Protein AF-A0A1F4Z422-F1 (afdb_monomer_lite)

Foldseek 3Di:
DVLVVVQVVLLVLLLVLLVVLQVQLPDPVCLVCLVVVLVVLVVCLVVVLVVCVVVVHDLLVDVVSLSSVSNSLSSQCSNQPNLPRPSVVVLLVNLLVCCQSDNLVSSVSNLVSSLVSLVVVQPVPDNVSSVVSNVVSVVSSVVSVVVSVVSVVVVVVVVVVVVVVVVVPPDDDPLVVVVVVLVVVLCVVLPVLVVVLVVLVVCLVVDPDPVVSVVSVVSNVVSVVVNVVSVQVSCCVNPVDRPDDDDPPDPPDPPDPDDDDDD

Radius of gyration: 32.43 Å; chains: 1; bounding box: 110×50×66 Å

pLDDT: mean 82.81, std 15.87, range [37.88, 97.06]

Organism: NCBI:txid1797258

Secondary structure (DSSP, 8-state):
-HHHHHHHHHHHHHHHHHHHHHHHHHSHHHHTTHHHHHHHHHHHHHHHHHHHHHTT--GGG-HHHHHHHHHHHHHHHHHTTGGG-TTTHHHHHHHHHHHHHS-HHHHHHHHHHHHHHHHTTTTSS-HHHHHHHHHHHHHHHHHHHHHHHHHHHHHHHHHHHHHHHHHT-SS--HHHHHHHHHHHHHHHHHHHHHHHHHHHHHHGGG---HHHHHHHHHHHHHHHHHHHHHHHHHHHHHHSS----------PPP-----PPP-

Structure (mmCIF, N/CA/C/O backbone):
data_AF-A0A1F4Z422-F1
#
_entry.id   AF-A0A1F4Z422-F1
#
loop_
_atom_site.group_PDB
_atom_site.id
_atom_site.type_symbol
_atom_site.label_atom_id
_atom_site.label_alt_id
_atom_site.label_comp_id
_atom_site.label_asym_id
_atom_site.label_entity_id
_atom_site.label_seq_id
_atom_site.pdbx_PDB_ins_code
_atom_site.Cartn_x
_atom_site.Cartn_y
_atom_site.Cartn_z
_atom_site.occupancy
_atom_site.B_iso_or_equiv
_atom_site.auth_seq_id
_atom_site.auth_comp_id
_atom_site.auth_asym_id
_atom_site.auth_atom_id
_atom_site.pdbx_PDB_model_num
ATOM 1 N N . MET A 1 1 ? 20.195 -1.043 19.114 1.00 54.00 1 MET A N 1
ATOM 2 C CA . MET A 1 1 ? 20.673 -1.842 17.958 1.00 54.00 1 MET A CA 1
ATOM 3 C C . MET A 1 1 ? 19.625 -2.809 17.385 1.00 54.00 1 MET A C 1
ATOM 5 O O . MET A 1 1 ? 19.420 -2.780 16.179 1.00 54.00 1 MET A O 1
ATOM 9 N N . ALA A 1 2 ? 18.877 -3.589 18.182 1.00 57.97 2 ALA A N 1
ATOM 10 C CA . ALA A 1 2 ? 17.913 -4.586 17.662 1.00 57.97 2 ALA A CA 1
ATOM 11 C C . ALA A 1 2 ? 16.831 -4.045 16.688 1.00 57.97 2 ALA A C 1
ATOM 13 O O . ALA A 1 2 ? 16.472 -4.705 15.713 1.00 57.97 2 ALA A O 1
ATOM 14 N N . ARG A 1 3 ? 16.337 -2.814 16.900 1.00 60.50 3 ARG A N 1
ATOM 15 C CA . ARG A 1 3 ? 15.332 -2.172 16.025 1.00 60.50 3 ARG A CA 1
ATOM 16 C C . ARG A 1 3 ? 15.885 -1.794 14.641 1.00 60.50 3 ARG A C 1
ATOM 18 O O . ARG A 1 3 ? 15.146 -1.851 13.659 1.00 60.50 3 ARG A O 1
ATOM 25 N N . GLN A 1 4 ? 17.172 -1.449 14.556 1.00 62.84 4 GLN A N 1
ATOM 26 C CA . GLN A 1 4 ? 17.834 -1.146 13.283 1.00 62.84 4 GLN A CA 1
ATOM 27 C C . GLN A 1 4 ? 18.062 -2.418 12.463 1.00 62.84 4 GLN A C 1
ATOM 29 O O . GLN A 1 4 ? 17.708 -2.439 11.289 1.00 62.84 4 GLN A O 1
ATOM 34 N N . VAL A 1 5 ? 18.514 -3.509 13.094 1.00 70.12 5 VAL A N 1
ATOM 35 C CA . VAL A 1 5 ? 18.701 -4.809 12.419 1.00 70.12 5 VAL A CA 1
ATOM 36 C C . VAL A 1 5 ? 17.380 -5.332 11.844 1.00 70.12 5 VAL A C 1
ATOM 38 O O . VAL A 1 5 ? 17.326 -5.771 10.698 1.00 70.12 5 VAL A O 1
ATOM 41 N N . LYS A 1 6 ? 16.277 -5.212 12.599 1.00 76.94 6 LYS A N 1
ATOM 42 C CA . LYS A 1 6 ? 14.943 -5.614 12.121 1.00 76.94 6 LYS A CA 1
ATOM 43 C C . LYS A 1 6 ? 14.466 -4.779 10.929 1.00 76.94 6 LYS A C 1
ATOM 45 O O . LYS A 1 6 ? 13.826 -5.322 10.039 1.00 76.94 6 LYS A O 1
ATOM 50 N N . THR A 1 7 ? 14.787 -3.485 10.908 1.00 79.75 7 THR A N 1
ATOM 51 C CA . THR A 1 7 ? 14.417 -2.585 9.805 1.00 79.75 7 THR A CA 1
ATOM 52 C C . THR A 1 7 ? 15.234 -2.895 8.552 1.00 79.75 7 THR A C 1
ATOM 54 O O . THR A 1 7 ? 14.667 -3.024 7.472 1.00 79.75 7 THR A O 1
ATOM 57 N N . LEU A 1 8 ? 16.545 -3.105 8.704 1.00 83.75 8 LEU A N 1
ATOM 58 C CA . LEU A 1 8 ? 17.438 -3.450 7.598 1.00 83.75 8 LEU A CA 1
ATOM 59 C C . LEU A 1 8 ? 17.027 -4.766 6.922 1.00 83.75 8 LEU A C 1
ATOM 61 O O . LEU A 1 8 ? 17.002 -4.851 5.696 1.00 83.75 8 LEU A O 1
ATOM 65 N N . ARG A 1 9 ? 16.602 -5.757 7.717 1.00 88.12 9 ARG A N 1
ATOM 66 C CA . ARG A 1 9 ? 16.093 -7.042 7.215 1.00 88.12 9 ARG A CA 1
ATOM 67 C C . ARG A 1 9 ? 14.826 -6.910 6.362 1.00 88.12 9 ARG A C 1
ATOM 69 O O . ARG A 1 9 ? 14.570 -7.790 5.551 1.00 88.12 9 ARG A O 1
ATOM 76 N N . THR A 1 10 ? 14.033 -5.853 6.542 1.00 89.19 10 THR A N 1
ATOM 77 C CA . THR A 1 10 ? 12.842 -5.585 5.717 1.00 89.19 10 THR A CA 1
ATOM 78 C C . THR A 1 10 ? 13.163 -4.697 4.518 1.00 89.19 10 THR A C 1
ATOM 80 O O . THR A 1 10 ? 12.582 -4.892 3.459 1.00 89.19 10 THR A O 1
ATOM 83 N N . ILE A 1 11 ? 14.102 -3.756 4.649 1.00 94.00 11 ILE A N 1
ATOM 84 C CA . ILE A 1 11 ? 14.522 -2.891 3.536 1.00 94.00 11 ILE A CA 1
ATOM 85 C C . ILE A 1 11 ? 15.140 -3.720 2.408 1.00 94.00 11 ILE A C 1
ATOM 87 O O . ILE A 1 11 ? 14.778 -3.539 1.250 1.00 94.00 11 ILE A O 1
ATOM 91 N N . LEU A 1 12 ? 16.049 -4.639 2.749 1.00 94.44 12 LEU A N 1
ATOM 92 C CA . LEU A 1 12 ? 16.780 -5.437 1.767 1.00 94.44 12 LEU A CA 1
ATOM 93 C C . LEU A 1 12 ? 15.863 -6.185 0.774 1.00 94.44 12 LEU A C 1
ATOM 95 O O . LEU A 1 12 ? 16.057 -6.000 -0.425 1.00 94.44 12 LEU A O 1
ATOM 99 N N . PRO A 1 13 ? 14.866 -6.988 1.205 1.00 94.38 13 PRO A N 1
ATOM 100 C CA . PRO A 1 13 ? 13.993 -7.699 0.274 1.00 94.38 13 PRO A CA 1
ATOM 101 C C . PRO A 1 13 ? 13.113 -6.765 -0.560 1.00 94.38 13 PRO A C 1
ATOM 103 O O . PRO A 1 13 ? 12.903 -7.073 -1.723 1.00 94.38 13 PRO A O 1
ATOM 106 N N . VAL A 1 14 ? 12.651 -5.632 -0.017 1.00 95.56 14 VAL A N 1
ATOM 107 C CA . VAL A 1 14 ? 11.867 -4.634 -0.775 1.00 95.56 14 VAL A CA 1
ATOM 108 C C . VAL A 1 14 ? 12.702 -4.070 -1.924 1.00 95.56 14 VAL A C 1
ATOM 110 O O . VAL A 1 14 ? 12.313 -4.140 -3.083 1.00 95.56 14 VAL A O 1
ATOM 113 N N . VAL A 1 15 ? 13.908 -3.579 -1.624 1.00 96.56 15 VAL A N 1
ATOM 114 C CA . VAL A 1 15 ? 14.811 -3.028 -2.647 1.00 96.56 15 VAL A CA 1
ATOM 115 C C . VAL A 1 15 ? 15.177 -4.093 -3.682 1.00 96.56 15 VAL A C 1
ATOM 117 O O . VAL A 1 15 ? 15.110 -3.838 -4.882 1.00 96.56 15 VAL A O 1
ATOM 120 N N . LEU A 1 16 ? 15.523 -5.302 -3.232 1.00 96.56 16 LEU A N 1
ATOM 121 C CA . LEU A 1 16 ? 15.887 -6.404 -4.121 1.00 96.56 16 LEU A CA 1
ATOM 122 C C . LEU A 1 16 ? 14.717 -6.801 -5.025 1.00 96.56 16 LEU A C 1
ATOM 124 O O . LEU A 1 16 ? 14.926 -7.032 -6.211 1.00 96.56 16 LEU A O 1
ATOM 128 N N . LEU A 1 17 ? 13.493 -6.833 -4.497 1.00 96.25 17 LEU A N 1
ATOM 129 C CA . LEU A 1 17 ? 12.300 -7.161 -5.268 1.00 96.25 17 LEU A CA 1
ATOM 130 C C . LEU A 1 17 ? 11.996 -6.094 -6.324 1.00 96.25 17 LEU A C 1
ATOM 132 O O . LEU A 1 17 ? 11.737 -6.450 -7.472 1.00 96.25 17 LEU A O 1
ATOM 136 N N . VAL A 1 18 ? 12.103 -4.807 -5.978 1.00 96.62 18 VAL A N 1
ATOM 137 C CA . VAL A 1 18 ? 11.979 -3.699 -6.941 1.00 96.62 18 VAL A CA 1
ATOM 138 C C . VAL A 1 18 ? 12.990 -3.851 -8.078 1.00 96.62 18 VAL A C 1
ATOM 140 O O . VAL A 1 18 ? 12.603 -3.828 -9.246 1.00 96.62 18 VAL A O 1
ATOM 143 N N . LEU A 1 19 ? 14.267 -4.074 -7.751 1.00 96.25 19 LEU A N 1
ATOM 144 C CA . LEU A 1 19 ? 15.324 -4.285 -8.745 1.00 96.25 19 LEU A CA 1
ATOM 145 C C . LEU A 1 19 ? 15.057 -5.521 -9.610 1.00 96.25 19 LEU A C 1
ATOM 147 O O . LEU A 1 19 ? 15.169 -5.453 -10.833 1.00 96.25 19 LEU A O 1
ATOM 151 N N . ALA A 1 20 ? 14.678 -6.639 -8.992 1.00 94.75 20 ALA A N 1
ATOM 152 C CA . ALA A 1 20 ? 14.404 -7.887 -9.690 1.00 94.75 20 ALA A CA 1
ATOM 153 C C . ALA A 1 20 ? 13.249 -7.723 -10.681 1.00 94.75 20 ALA A C 1
ATOM 155 O O . ALA A 1 20 ? 13.405 -8.061 -11.851 1.00 94.75 20 ALA A O 1
ATOM 156 N N . VAL A 1 21 ? 12.119 -7.153 -10.253 1.00 94.75 21 VAL A N 1
ATOM 157 C CA . VAL A 1 21 ? 10.959 -6.939 -11.131 1.00 94.75 21 VAL A CA 1
ATOM 158 C C . VAL A 1 21 ? 11.279 -5.925 -12.231 1.00 94.75 21 VAL A C 1
ATOM 160 O O . VAL A 1 21 ? 10.884 -6.129 -13.380 1.00 94.75 21 VAL A O 1
ATOM 163 N N . PHE A 1 22 ? 12.037 -4.868 -11.934 1.00 93.81 22 PHE A N 1
ATOM 164 C CA . PHE A 1 22 ? 12.466 -3.888 -12.935 1.00 93.81 22 PHE A CA 1
ATOM 165 C C . PHE A 1 22 ? 13.348 -4.509 -14.023 1.00 93.81 22 PHE A C 1
ATOM 167 O O . PHE A 1 22 ? 13.042 -4.399 -15.211 1.00 93.81 22 PHE A O 1
ATOM 174 N N . LEU A 1 23 ? 14.403 -5.228 -13.635 1.00 92.50 23 LEU A N 1
ATOM 175 C CA . LEU A 1 23 ? 15.281 -5.920 -14.582 1.00 92.50 23 LEU A CA 1
ATOM 176 C C . LEU A 1 23 ? 14.517 -6.981 -15.378 1.00 92.50 23 LEU A C 1
ATOM 178 O O . LEU A 1 23 ? 14.696 -7.110 -16.590 1.00 92.50 23 LEU A O 1
ATOM 182 N N . PHE A 1 24 ? 13.624 -7.709 -14.709 1.00 91.88 24 PHE A N 1
ATOM 183 C CA . PHE A 1 24 ? 12.838 -8.762 -15.331 1.00 91.88 24 PHE A CA 1
ATOM 184 C C . PHE A 1 24 ? 11.824 -8.223 -16.338 1.00 91.88 24 PHE A C 1
ATOM 186 O O . PHE A 1 24 ? 11.610 -8.849 -17.364 1.00 91.88 24 PHE A O 1
ATOM 193 N N . THR A 1 25 ? 11.223 -7.059 -16.105 1.00 91.19 25 THR A N 1
ATOM 194 C CA . THR A 1 25 ? 10.259 -6.456 -17.044 1.00 91.19 25 THR A CA 1
ATOM 195 C C . THR A 1 25 ? 10.936 -5.722 -18.199 1.00 91.19 25 THR A C 1
ATOM 197 O O . THR A 1 25 ? 10.371 -5.672 -19.294 1.00 91.19 25 THR A O 1
ATOM 200 N N . ARG A 1 26 ? 12.150 -5.192 -18.002 1.00 87.62 26 ARG A N 1
ATOM 201 C CA . ARG A 1 26 ? 12.930 -4.519 -19.056 1.00 87.62 26 ARG A CA 1
ATOM 202 C C . ARG A 1 26 ? 13.564 -5.494 -20.051 1.00 87.62 26 ARG A C 1
ATOM 204 O O . ARG A 1 26 ? 13.837 -5.105 -21.183 1.00 87.62 26 ARG A O 1
ATOM 211 N N . ASN A 1 27 ? 13.786 -6.746 -19.658 1.00 89.44 27 ASN A N 1
ATOM 212 C CA . ASN A 1 27 ? 14.381 -7.749 -20.537 1.00 89.44 27 ASN A CA 1
ATOM 213 C C . ASN A 1 27 ? 13.472 -8.026 -21.767 1.00 89.44 27 ASN A C 1
ATOM 215 O O . ASN A 1 27 ? 12.272 -8.257 -21.607 1.00 89.44 27 ASN A O 1
ATOM 219 N N . PRO A 1 28 ? 14.005 -8.005 -23.005 1.00 85.81 28 PRO A N 1
ATOM 220 C CA . PRO A 1 28 ? 13.212 -8.241 -24.214 1.00 85.81 28 PRO A CA 1
ATOM 221 C C . PRO A 1 28 ? 12.608 -9.652 -24.286 1.00 85.81 28 PRO A C 1
ATOM 223 O O . PRO A 1 28 ? 11.519 -9.815 -24.829 1.00 85.81 28 PRO A O 1
ATOM 226 N N . ILE A 1 29 ? 13.259 -10.665 -23.701 1.00 87.62 29 ILE A N 1
ATOM 227 C CA . ILE A 1 29 ? 12.796 -12.067 -23.737 1.00 87.62 29 ILE A CA 1
ATOM 228 C C . ILE A 1 29 ? 11.483 -12.233 -22.962 1.00 87.62 29 ILE A C 1
ATOM 230 O O . ILE A 1 29 ? 10.565 -12.935 -23.383 1.00 87.62 29 ILE A O 1
ATOM 234 N N . THR A 1 30 ? 11.384 -11.571 -21.816 1.00 86.00 30 THR A N 1
ATOM 235 C CA . THR A 1 30 ? 10.207 -11.588 -20.940 1.00 86.00 30 THR A CA 1
ATOM 236 C C . THR A 1 30 ? 9.136 -10.595 -21.396 1.00 86.00 30 THR A 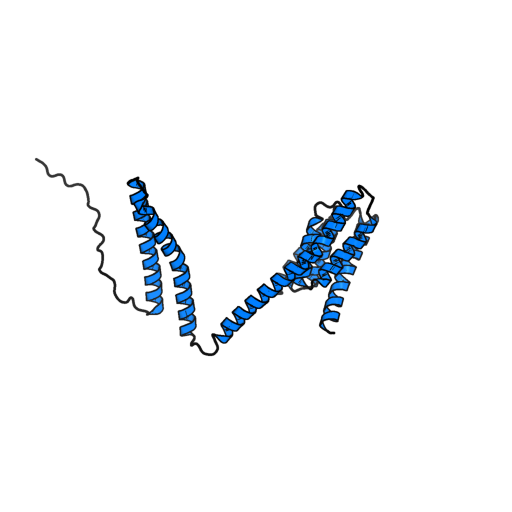C 1
ATOM 238 O O . THR A 1 30 ? 7.998 -10.677 -20.935 1.00 86.00 30 THR A O 1
ATOM 241 N N . GLY A 1 31 ? 9.467 -9.698 -22.334 1.00 79.81 31 GLY A N 1
ATOM 242 C CA . GLY A 1 31 ? 8.577 -8.676 -22.881 1.00 79.81 31 GLY A CA 1
ATOM 243 C C . GLY A 1 31 ? 7.262 -9.236 -23.424 1.00 79.81 31 GLY A C 1
ATOM 244 O O . GLY A 1 31 ? 6.193 -8.724 -23.093 1.00 79.81 31 GLY A O 1
ATOM 245 N N . THR A 1 32 ? 7.331 -10.337 -24.175 1.00 87.75 32 THR A N 1
ATOM 246 C CA . THR A 1 32 ? 6.163 -11.002 -24.783 1.00 87.75 32 THR A CA 1
ATOM 247 C C . THR A 1 32 ? 5.194 -11.579 -23.749 1.00 87.75 32 THR A C 1
ATOM 249 O O . THR A 1 32 ? 4.004 -11.707 -24.021 1.00 87.75 32 THR A O 1
ATOM 252 N N . TYR A 1 33 ? 5.687 -11.907 -22.552 1.00 91.56 33 TYR A N 1
ATOM 253 C CA . TYR A 1 33 ? 4.917 -12.597 -21.516 1.00 91.56 33 TYR A CA 1
ATOM 254 C C . TYR A 1 33 ? 4.526 -11.694 -20.336 1.00 91.56 33 TYR A C 1
ATOM 256 O O . TYR A 1 33 ? 4.023 -12.189 -19.327 1.00 91.56 33 TYR A O 1
ATOM 264 N N . ARG A 1 34 ? 4.743 -10.372 -20.428 1.00 89.88 34 ARG A N 1
ATOM 265 C CA . ARG A 1 34 ? 4.498 -9.416 -19.328 1.00 89.88 34 ARG A CA 1
ATOM 266 C C . ARG A 1 34 ? 3.082 -9.515 -18.755 1.00 89.88 34 ARG A C 1
ATOM 268 O O . ARG A 1 34 ? 2.912 -9.527 -17.536 1.00 89.88 34 ARG A O 1
ATOM 275 N N . LEU A 1 35 ? 2.071 -9.615 -19.621 1.00 90.75 35 LEU A N 1
ATOM 276 C CA . LEU A 1 35 ? 0.669 -9.661 -19.200 1.00 90.75 35 LEU A CA 1
ATOM 277 C C . LEU A 1 35 ? 0.315 -10.998 -18.534 1.00 90.75 35 LEU A C 1
ATOM 279 O O . LEU A 1 35 ? -0.377 -11.023 -17.519 1.00 90.75 35 LEU A O 1
ATOM 283 N N . GLN A 1 36 ? 0.829 -12.107 -19.069 1.00 94.25 36 GLN A N 1
ATOM 284 C CA . GLN A 1 36 ? 0.651 -13.442 -18.503 1.00 94.25 36 GLN A CA 1
ATOM 285 C C . GLN A 1 36 ? 1.319 -13.525 -17.128 1.00 94.25 36 GLN A C 1
ATOM 287 O O . GLN A 1 36 ? 0.712 -14.027 -16.187 1.00 94.25 36 GLN A O 1
ATOM 292 N N . MET A 1 37 ? 2.523 -12.968 -16.974 1.00 92.12 37 MET A N 1
ATOM 293 C CA . MET A 1 37 ? 3.210 -12.893 -15.682 1.00 92.12 37 MET A CA 1
ATOM 294 C C . MET A 1 37 ? 2.407 -12.091 -14.660 1.00 92.12 37 MET A C 1
ATOM 296 O O . MET A 1 37 ? 2.194 -12.573 -13.549 1.00 92.12 37 MET A O 1
ATOM 300 N N . LEU A 1 38 ? 1.908 -10.910 -15.037 1.00 94.88 38 LEU A N 1
ATOM 301 C CA . LEU A 1 38 ? 1.031 -10.111 -14.181 1.00 94.88 38 LEU A CA 1
ATOM 302 C C . LEU A 1 38 ? -0.200 -10.913 -13.742 1.00 94.88 38 LEU A C 1
ATOM 304 O O . LEU A 1 38 ? -0.502 -10.977 -12.551 1.00 94.88 38 LEU A O 1
ATOM 308 N N . LEU A 1 39 ? -0.883 -11.562 -14.688 1.00 95.50 39 LEU A N 1
ATOM 309 C CA . LEU A 1 39 ? -2.065 -12.368 -14.395 1.00 95.50 39 LEU A CA 1
ATOM 310 C C . LEU A 1 39 ? -1.732 -13.509 -13.427 1.00 95.50 39 LEU A C 1
ATOM 312 O O . LEU A 1 39 ? -2.428 -13.696 -12.430 1.00 95.50 39 LEU A O 1
ATOM 316 N N . THR A 1 40 ? -0.640 -14.238 -13.672 1.00 94.88 40 THR A N 1
ATOM 317 C CA . THR A 1 40 ? -0.200 -15.315 -12.775 1.00 94.88 40 THR A CA 1
ATOM 318 C C . THR A 1 40 ? 0.173 -14.799 -11.388 1.00 94.88 40 THR A C 1
ATOM 320 O O . THR A 1 40 ? -0.177 -15.444 -10.404 1.00 94.88 40 THR A O 1
ATOM 323 N N . ALA A 1 41 ? 0.804 -13.626 -11.279 1.00 94.94 41 ALA A N 1
ATOM 324 C CA . ALA A 1 41 ? 1.142 -13.011 -10.000 1.00 94.94 41 ALA A CA 1
ATOM 325 C C . ALA A 1 41 ? -0.113 -12.602 -9.214 1.00 94.94 41 ALA A C 1
ATOM 327 O O . ALA A 1 41 ? -0.197 -12.878 -8.019 1.00 94.94 41 ALA A O 1
ATOM 328 N N . LEU A 1 42 ? -1.115 -12.017 -9.879 1.00 96.12 42 LEU A N 1
ATOM 329 C CA . LEU A 1 42 ? -2.393 -11.658 -9.255 1.00 96.12 42 LEU A CA 1
ATOM 330 C C . LEU A 1 42 ? -3.171 -12.891 -8.787 1.00 96.12 42 LEU A C 1
ATOM 332 O O . LEU A 1 42 ? -3.674 -12.908 -7.662 1.00 96.12 42 LEU A O 1
ATOM 336 N N . ILE A 1 43 ? -3.229 -13.943 -9.610 1.00 97.06 43 ILE A N 1
ATOM 337 C CA . ILE A 1 43 ? -3.860 -15.215 -9.231 1.00 97.06 43 ILE A CA 1
ATOM 338 C C . ILE A 1 43 ? -3.113 -15.836 -8.050 1.00 97.06 43 ILE A C 1
ATOM 340 O O . ILE A 1 43 ? -3.742 -16.202 -7.060 1.00 97.06 43 ILE A O 1
ATOM 344 N N . ALA A 1 44 ? -1.782 -15.921 -8.113 1.00 95.56 44 ALA A N 1
ATOM 345 C CA . ALA A 1 44 ? -0.967 -16.461 -7.028 1.00 95.56 44 ALA A CA 1
ATOM 346 C C . ALA A 1 44 ? -1.181 -15.679 -5.727 1.00 95.56 44 ALA A C 1
ATOM 348 O O . ALA A 1 44 ? -1.347 -16.284 -4.668 1.00 95.56 44 ALA A O 1
ATOM 349 N N . TRP A 1 45 ? -1.240 -14.348 -5.805 1.00 95.75 45 TRP A N 1
ATOM 350 C CA . TRP A 1 45 ? -1.505 -13.480 -4.663 1.00 95.75 45 TRP A CA 1
ATOM 351 C C . TRP A 1 45 ? -2.887 -13.728 -4.050 1.00 95.75 45 TRP A C 1
ATOM 353 O O . TRP A 1 45 ? -2.990 -13.969 -2.844 1.00 95.75 45 TRP A O 1
ATOM 363 N N . GLY A 1 46 ? -3.938 -13.764 -4.875 1.00 95.25 46 GLY A N 1
ATOM 364 C CA . GLY A 1 46 ? -5.308 -14.025 -4.427 1.00 95.25 46 GLY A CA 1
ATOM 365 C C . GLY A 1 46 ? -5.487 -15.425 -3.833 1.00 95.25 46 GLY A C 1
ATOM 366 O O . GLY A 1 46 ? -6.034 -15.572 -2.738 1.00 95.25 46 GLY A O 1
ATOM 367 N N . VAL A 1 47 ? -4.967 -16.456 -4.506 1.00 96.06 47 VAL A N 1
ATOM 368 C CA . VAL A 1 47 ? -5.017 -17.849 -4.030 1.00 96.06 47 VAL A CA 1
ATOM 369 C C . VAL A 1 47 ? -4.252 -17.996 -2.718 1.00 96.06 47 VAL A C 1
ATOM 371 O O . VAL A 1 47 ? -4.764 -18.596 -1.773 1.00 96.06 47 VAL A O 1
ATOM 374 N N . TYR A 1 48 ? -3.054 -17.417 -2.611 1.00 95.38 48 TYR A N 1
ATOM 375 C CA . TYR A 1 48 ? -2.271 -17.472 -1.379 1.00 95.38 48 TYR A CA 1
ATOM 376 C C . TYR A 1 48 ? -2.986 -16.764 -0.218 1.00 95.38 48 TYR A C 1
ATOM 378 O O . TYR A 1 48 ? -3.048 -17.312 0.885 1.00 95.38 48 TYR A O 1
ATOM 386 N N . GLY A 1 49 ? -3.601 -15.603 -0.472 1.00 94.38 49 GLY A N 1
ATOM 387 C CA . GLY A 1 49 ? -4.439 -14.898 0.503 1.00 94.38 49 GLY A CA 1
ATOM 388 C C . GLY A 1 49 ? -5.634 -15.729 0.974 1.00 94.38 49 GLY A C 1
ATOM 389 O O . GLY A 1 49 ? -5.873 -15.849 2.177 1.00 94.38 49 GLY A O 1
ATOM 390 N N . TYR A 1 50 ? -6.337 -16.383 0.047 1.00 94.62 50 TYR A N 1
ATOM 391 C CA . TYR A 1 50 ? -7.456 -17.274 0.363 1.00 94.62 50 TYR A CA 1
ATOM 392 C C . TYR A 1 50 ? -7.024 -18.478 1.217 1.00 94.62 50 TYR A C 1
ATOM 394 O O . TYR A 1 50 ? -7.678 -18.818 2.207 1.00 94.62 50 TYR A O 1
ATOM 402 N N . LEU A 1 51 ? -5.888 -19.101 0.886 1.00 94.06 51 LEU A N 1
ATOM 403 C CA . LEU A 1 51 ? -5.330 -20.218 1.655 1.00 94.06 51 LEU A CA 1
ATOM 404 C C . LEU A 1 51 ? -4.893 -19.801 3.066 1.00 94.06 51 LEU A C 1
ATOM 406 O O . LEU A 1 51 ? -5.038 -20.582 4.007 1.00 94.06 51 LEU A O 1
ATOM 410 N N . LEU A 1 52 ? -4.366 -18.586 3.231 1.00 92.44 52 LEU A N 1
ATOM 411 C CA . LEU A 1 52 ? -4.027 -18.017 4.539 1.00 92.44 52 LEU A CA 1
ATOM 412 C C . LEU A 1 52 ? -5.271 -17.785 5.398 1.00 92.44 52 LEU A C 1
ATOM 414 O O . LEU A 1 52 ? -5.276 -18.187 6.563 1.00 92.44 52 LEU A O 1
ATOM 418 N N . GLY A 1 53 ? -6.327 -17.219 4.806 1.00 90.50 53 GLY A N 1
ATOM 419 C CA . GLY A 1 53 ? -7.608 -16.998 5.479 1.00 90.50 53 GLY A CA 1
ATOM 420 C C . GLY A 1 53 ? -8.241 -18.302 5.966 1.00 90.50 53 GLY A C 1
ATOM 421 O O . GLY A 1 53 ? -8.648 -18.394 7.121 1.00 90.50 53 GLY A O 1
ATOM 422 N N . LYS A 1 54 ? -8.216 -19.362 5.144 1.00 90.56 54 LYS A N 1
ATOM 423 C CA . LYS A 1 54 ? -8.682 -20.701 5.559 1.00 90.56 54 LYS A CA 1
ATOM 424 C C . LYS A 1 54 ? -7.918 -21.285 6.745 1.00 90.56 54 LYS A C 1
ATOM 426 O O . LYS A 1 54 ? -8.479 -22.066 7.502 1.00 90.56 54 LYS A O 1
ATOM 431 N N . LYS A 1 55 ? -6.644 -20.927 6.909 1.00 88.62 55 LYS A N 1
ATOM 432 C CA . LYS A 1 55 ? -5.803 -21.385 8.026 1.00 88.62 55 LYS A CA 1
ATOM 433 C C . LYS A 1 55 ? -5.979 -20.540 9.294 1.00 88.62 55 LYS A C 1
ATOM 435 O O . LYS A 1 55 ? -5.213 -20.734 10.234 1.00 88.62 55 LYS A O 1
ATOM 440 N N . GLY A 1 56 ? -6.917 -19.587 9.311 1.00 85.81 56 GLY A N 1
ATOM 441 C CA . GLY A 1 56 ? -7.153 -18.689 10.447 1.00 85.81 56 GLY A CA 1
ATOM 442 C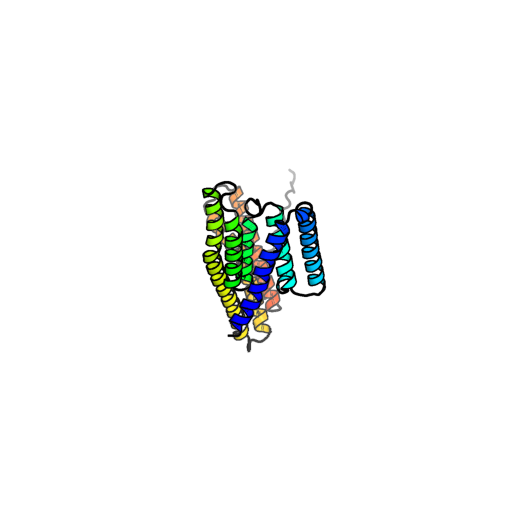 C . GLY A 1 56 ? -5.983 -17.746 10.741 1.00 85.81 56 GLY A C 1
ATOM 443 O O . GLY A 1 56 ? -5.887 -17.207 11.838 1.00 85.81 56 GLY A O 1
ATOM 444 N N . LYS A 1 57 ? -5.057 -17.569 9.790 1.00 86.31 57 LYS A N 1
ATOM 445 C CA . LYS A 1 57 ? -3.912 -16.670 9.954 1.00 86.31 57 LYS A CA 1
ATOM 446 C C . LYS A 1 57 ? -4.294 -15.269 9.500 1.00 86.31 57 LYS A C 1
ATOM 448 O O . LYS A 1 57 ? -4.926 -15.106 8.458 1.00 86.31 57 LYS A O 1
ATOM 453 N N . GLU A 1 58 ? -3.827 -14.259 10.226 1.00 87.94 58 GLU A N 1
ATOM 454 C CA . GLU A 1 58 ? -3.925 -12.874 9.773 1.00 87.94 58 GLU A CA 1
ATOM 455 C C . GLU A 1 58 ? -3.142 -12.691 8.465 1.00 87.94 58 GLU A C 1
ATOM 457 O O . GLU A 1 58 ? -1.909 -12.725 8.436 1.00 87.94 58 GLU A O 1
ATOM 462 N N . VAL A 1 59 ? -3.874 -12.501 7.366 1.00 88.19 59 VAL A N 1
ATOM 463 C CA . VAL A 1 59 ? -3.322 -12.395 6.007 1.00 88.19 59 VAL A CA 1
ATOM 464 C C . VAL A 1 59 ? -2.321 -11.239 5.914 1.00 88.19 59 VAL A C 1
ATOM 466 O O . VAL A 1 59 ? -1.207 -11.412 5.424 1.00 88.19 59 VAL A O 1
ATOM 469 N N . TRP A 1 60 ? -2.684 -10.083 6.473 1.00 84.81 60 TRP A N 1
ATOM 470 C CA . TRP A 1 60 ? -1.877 -8.860 6.453 1.00 84.81 60 TRP A CA 1
ATOM 471 C C . TRP A 1 60 ? -0.651 -8.896 7.373 1.00 84.81 60 TRP A C 1
ATOM 473 O O . TRP A 1 60 ? 0.272 -8.107 7.186 1.00 84.81 60 TRP A O 1
ATOM 483 N N . ALA A 1 61 ? -0.607 -9.816 8.342 1.00 86.19 61 ALA A N 1
ATOM 484 C CA . ALA A 1 61 ? 0.560 -10.013 9.199 1.00 86.19 61 ALA A CA 1
ATOM 485 C C . ALA A 1 61 ? 1.637 -10.885 8.530 1.00 86.19 61 ALA A C 1
ATOM 487 O O . ALA A 1 61 ? 2.780 -10.932 8.993 1.00 86.19 61 ALA A O 1
ATOM 488 N N . ASN A 1 62 ? 1.294 -11.592 7.446 1.00 89.50 62 ASN A N 1
ATOM 489 C CA . ASN A 1 62 ? 2.214 -12.492 6.765 1.00 89.50 62 ASN A CA 1
ATOM 490 C C . ASN A 1 62 ? 3.125 -11.722 5.783 1.00 89.50 62 ASN A C 1
ATOM 492 O O . ASN A 1 62 ? 2.636 -11.206 4.776 1.00 89.50 62 ASN A O 1
ATOM 496 N N . PRO A 1 63 ? 4.456 -11.686 6.001 1.00 88.75 63 PRO A N 1
ATOM 497 C CA . PRO A 1 63 ? 5.367 -10.931 5.141 1.00 88.75 63 PRO A CA 1
ATOM 498 C C . PRO A 1 63 ? 5.404 -11.468 3.706 1.00 88.75 63 PRO A C 1
ATOM 500 O O . PRO A 1 63 ? 5.517 -10.686 2.770 1.00 88.75 63 PRO A O 1
ATOM 503 N N . THR A 1 64 ? 5.249 -12.781 3.507 1.00 91.06 64 THR A N 1
ATOM 504 C CA . THR A 1 64 ? 5.212 -13.388 2.170 1.00 91.06 64 THR A CA 1
ATOM 505 C C . THR A 1 64 ? 3.999 -12.913 1.374 1.00 91.06 64 THR A C 1
ATOM 507 O O . THR A 1 64 ? 4.120 -12.682 0.178 1.00 91.06 64 THR A O 1
ATOM 510 N N . PHE A 1 65 ? 2.842 -12.728 2.022 1.00 93.50 65 PHE A N 1
ATOM 511 C CA . PHE A 1 65 ? 1.653 -12.198 1.348 1.00 93.50 65 PHE A CA 1
ATOM 512 C C . PHE A 1 65 ? 1.873 -10.750 0.896 1.00 93.50 65 PHE A C 1
ATOM 514 O O . PHE A 1 65 ? 1.517 -10.396 -0.226 1.00 93.50 65 PHE A O 1
ATOM 521 N N . VAL A 1 66 ? 2.509 -9.940 1.748 1.00 92.62 66 VAL A N 1
ATOM 522 C CA . VAL A 1 66 ? 2.843 -8.547 1.429 1.00 92.62 66 VAL A CA 1
ATOM 523 C C . VAL A 1 66 ? 3.837 -8.469 0.268 1.00 92.62 66 VAL A C 1
ATOM 525 O O . VAL A 1 66 ? 3.570 -7.756 -0.692 1.00 92.62 66 VAL A O 1
ATOM 528 N N . PHE A 1 67 ? 4.923 -9.249 0.292 1.00 93.69 67 PHE A N 1
ATOM 529 C CA . PHE A 1 67 ? 5.905 -9.269 -0.802 1.00 93.69 67 PHE A CA 1
ATOM 530 C C . PHE A 1 67 ? 5.333 -9.805 -2.118 1.00 93.69 67 PHE A C 1
ATOM 532 O O . PHE A 1 67 ? 5.714 -9.348 -3.191 1.00 93.69 67 PHE A O 1
ATOM 539 N N . LEU A 1 68 ? 4.397 -10.752 -2.063 1.00 94.75 68 LEU A N 1
ATOM 540 C CA . LEU A 1 68 ? 3.719 -11.232 -3.265 1.00 94.75 68 LEU A CA 1
ATOM 541 C C . LEU A 1 68 ? 2.801 -10.150 -3.859 1.00 94.75 68 LEU A C 1
ATOM 543 O O . LEU A 1 68 ? 2.760 -9.982 -5.076 1.00 94.75 68 LEU A O 1
ATOM 547 N N . GLY A 1 69 ? 2.130 -9.374 -3.002 1.00 95.31 69 GLY A N 1
ATOM 548 C CA . GLY A 1 69 ? 1.369 -8.194 -3.416 1.00 95.31 69 GLY A CA 1
ATOM 549 C C . GLY A 1 69 ? 2.261 -7.099 -4.005 1.00 95.31 69 GLY A C 1
ATOM 550 O O . GLY A 1 69 ? 1.923 -6.524 -5.035 1.00 95.31 69 GLY A O 1
ATOM 551 N N . GLU A 1 70 ? 3.433 -6.863 -3.413 1.00 95.56 70 GLU A N 1
ATOM 552 C CA . GLU A 1 70 ? 4.453 -5.954 -3.949 1.00 95.56 70 GLU A CA 1
ATOM 553 C C . GLU A 1 70 ? 4.872 -6.343 -5.364 1.00 95.56 70 GLU A C 1
ATOM 555 O O . GLU A 1 70 ? 4.840 -5.517 -6.273 1.00 95.56 70 GLU A O 1
ATOM 560 N N . ALA A 1 71 ? 5.218 -7.618 -5.560 1.00 95.94 71 ALA A N 1
ATOM 561 C CA . ALA A 1 71 ? 5.604 -8.142 -6.861 1.00 95.94 71 ALA A CA 1
ATOM 562 C C . ALA A 1 71 ? 4.481 -7.954 -7.888 1.00 95.94 71 ALA A C 1
ATOM 564 O O . ALA A 1 71 ? 4.748 -7.535 -9.011 1.00 95.94 71 ALA A O 1
ATOM 565 N N . ALA A 1 72 ? 3.226 -8.205 -7.502 1.00 96.56 72 ALA A N 1
ATOM 566 C CA . ALA A 1 72 ? 2.073 -8.010 -8.374 1.00 96.56 72 ALA A CA 1
ATOM 567 C C . ALA A 1 72 ? 1.869 -6.533 -8.758 1.00 96.56 72 ALA A C 1
ATOM 569 O O . ALA A 1 72 ? 1.625 -6.238 -9.925 1.00 96.56 72 ALA A O 1
ATOM 570 N N . ILE A 1 73 ? 2.020 -5.599 -7.812 1.00 96.81 73 ILE A N 1
ATOM 571 C CA . ILE A 1 73 ? 1.920 -4.152 -8.069 1.00 96.81 73 ILE A CA 1
ATOM 572 C C . ILE A 1 73 ? 3.056 -3.675 -8.981 1.00 96.81 73 ILE A C 1
ATOM 574 O O . ILE A 1 73 ? 2.816 -2.949 -9.945 1.00 96.81 73 ILE A O 1
ATOM 578 N N . LEU A 1 74 ? 4.291 -4.096 -8.712 1.00 96.50 74 LEU A N 1
ATOM 579 C CA . LEU A 1 74 ? 5.443 -3.744 -9.541 1.00 96.50 74 LEU A CA 1
ATOM 580 C C . LEU A 1 74 ? 5.317 -4.329 -10.951 1.00 96.50 74 LEU A C 1
ATOM 582 O O . LEU A 1 74 ? 5.618 -3.643 -11.923 1.00 96.50 74 LEU A O 1
ATOM 586 N N . LEU A 1 75 ? 4.823 -5.564 -11.081 1.00 95.75 75 LEU A N 1
ATOM 587 C CA . LEU A 1 75 ? 4.528 -6.169 -12.379 1.00 95.75 75 LEU A CA 1
ATOM 588 C C . LEU A 1 75 ? 3.390 -5.447 -13.097 1.00 95.75 75 LEU A C 1
ATOM 590 O O . LEU A 1 75 ? 3.464 -5.308 -14.310 1.00 95.75 75 LEU A O 1
ATOM 594 N N . LEU A 1 76 ? 2.370 -4.958 -12.386 1.00 96.12 76 LEU A N 1
ATOM 595 C CA . LEU A 1 76 ? 1.270 -4.196 -12.986 1.00 96.12 76 LEU A CA 1
ATOM 596 C C . LEU A 1 76 ? 1.804 -2.930 -13.651 1.00 96.12 76 LEU A C 1
ATOM 598 O O . LEU A 1 76 ? 1.531 -2.670 -14.825 1.00 96.12 76 LEU A O 1
ATOM 602 N N . VAL A 1 77 ? 2.603 -2.167 -12.909 1.00 95.56 77 VAL A N 1
ATOM 603 C CA . VAL A 1 77 ? 3.184 -0.912 -13.391 1.00 95.56 77 VAL A CA 1
ATOM 604 C C . VAL A 1 77 ? 4.231 -1.190 -14.471 1.00 95.56 77 VAL A C 1
ATOM 606 O O . VAL A 1 77 ? 4.217 -0.555 -15.522 1.00 95.56 77 VAL A O 1
ATOM 609 N N . GLY A 1 78 ? 5.077 -2.202 -14.285 1.00 93.44 78 GLY A N 1
ATOM 610 C CA . GLY A 1 78 ? 6.103 -2.571 -15.256 1.00 93.44 78 GLY A CA 1
ATOM 611 C C . GLY A 1 78 ? 5.557 -3.138 -16.566 1.00 93.44 78 GLY A C 1
ATOM 612 O O . GLY A 1 78 ? 6.042 -2.785 -17.639 1.00 93.44 78 GLY A O 1
ATOM 613 N N . ALA A 1 79 ? 4.507 -3.962 -16.513 1.00 93.31 79 ALA A N 1
ATOM 614 C CA . ALA A 1 79 ? 3.852 -4.507 -17.702 1.00 93.31 79 ALA A CA 1
ATOM 615 C C . ALA A 1 79 ? 3.152 -3.424 -18.536 1.00 93.31 79 ALA A C 1
ATOM 617 O O . ALA A 1 79 ? 3.037 -3.573 -19.749 1.00 93.31 79 ALA A O 1
ATOM 618 N N . THR A 1 80 ? 2.724 -2.333 -17.896 1.00 93.38 80 THR A N 1
ATOM 619 C CA . THR A 1 80 ? 2.023 -1.207 -18.533 1.00 93.38 80 THR A CA 1
ATOM 620 C C . THR A 1 80 ? 2.940 -0.034 -18.886 1.00 93.38 80 THR A C 1
ATOM 622 O O . THR A 1 80 ? 2.449 1.025 -19.261 1.00 93.38 80 THR A O 1
ATOM 625 N N . GLY A 1 81 ? 4.263 -0.220 -18.813 1.00 89.81 81 GLY A N 1
ATOM 626 C CA . GLY A 1 81 ? 5.240 0.754 -19.314 1.00 89.81 81 GLY A CA 1
ATOM 627 C C . GLY A 1 81 ? 5.967 1.572 -18.247 1.00 89.81 81 GLY A C 1
ATOM 628 O O . GLY A 1 81 ? 6.532 2.608 -18.582 1.00 89.81 81 GLY A O 1
ATOM 629 N N . TRP A 1 82 ? 5.981 1.123 -16.986 1.00 91.62 82 TRP A N 1
ATOM 630 C CA . TRP A 1 82 ? 6.655 1.774 -15.855 1.00 91.62 82 TRP A CA 1
ATOM 631 C C . TRP A 1 82 ? 6.319 3.261 -15.736 1.00 91.62 82 TRP A C 1
ATOM 633 O O . TRP A 1 82 ? 5.293 3.620 -15.168 1.00 91.62 82 TRP A O 1
ATOM 643 N N . PHE A 1 83 ? 7.191 4.106 -16.278 1.00 87.12 83 PHE A N 1
ATOM 644 C CA . PHE A 1 83 ? 7.175 5.552 -16.160 1.00 87.12 83 PHE A CA 1
ATOM 645 C C . PHE A 1 83 ? 5.914 6.195 -16.750 1.00 87.12 83 PHE A C 1
ATOM 647 O O . PHE A 1 83 ? 5.352 7.108 -16.158 1.00 87.12 83 PHE A O 1
ATOM 654 N N . PHE A 1 84 ? 5.420 5.652 -17.864 1.00 88.62 84 PHE A N 1
ATOM 655 C CA . PHE A 1 84 ? 4.213 6.127 -18.551 1.00 88.62 84 PHE A CA 1
ATOM 656 C C . PHE A 1 84 ? 2.969 5.298 -18.204 1.00 88.62 84 PHE A C 1
ATOM 658 O O . PHE A 1 84 ? 1.946 5.375 -18.884 1.00 88.62 84 PHE A O 1
ATOM 665 N N . SER A 1 85 ? 3.050 4.467 -17.163 1.00 92.19 85 SER A N 1
ATOM 666 C CA . SER A 1 85 ? 1.942 3.606 -16.769 1.00 92.19 85 SER A CA 1
ATOM 667 C C . SER A 1 85 ? 0.759 4.438 -16.257 1.00 92.19 85 SER A C 1
ATOM 669 O O . SER A 1 85 ? 0.934 5.247 -15.341 1.00 92.19 85 SER A O 1
ATOM 671 N N . PRO A 1 86 ? -0.483 4.172 -16.706 1.00 92.81 86 PRO A N 1
ATOM 672 C CA . PRO A 1 86 ? -1.673 4.773 -16.098 1.00 92.81 86 PRO A CA 1
ATOM 673 C C . PRO A 1 86 ? -1.853 4.359 -14.625 1.00 92.81 86 PRO A C 1
ATOM 675 O O . PRO A 1 86 ? -2.584 5.007 -13.879 1.00 92.81 86 PRO A O 1
ATOM 678 N N . PHE A 1 87 ? -1.167 3.300 -14.181 1.00 95.50 87 PHE A N 1
ATOM 679 C CA . PHE A 1 87 ? -1.168 2.810 -12.803 1.00 95.50 87 PHE A CA 1
ATOM 680 C C . PHE A 1 87 ? 0.016 3.325 -11.978 1.00 95.50 87 PHE A C 1
ATOM 682 O O . PHE A 1 87 ? 0.208 2.866 -10.852 1.00 95.50 87 PHE A O 1
ATOM 689 N N . PHE A 1 88 ? 0.798 4.288 -12.480 1.00 93.56 88 PHE A N 1
ATOM 690 C CA . PHE A 1 88 ? 1.940 4.848 -11.748 1.00 93.56 88 PHE A CA 1
ATOM 691 C C . PHE A 1 88 ? 1.554 5.333 -10.345 1.00 93.56 88 PHE A C 1
ATOM 693 O O . PHE A 1 88 ? 2.291 5.126 -9.379 1.00 93.56 88 PHE A O 1
ATOM 700 N N . PHE A 1 89 ? 0.343 5.885 -10.197 1.00 93.81 89 PHE A N 1
ATOM 701 C CA . PHE A 1 89 ? -0.147 6.378 -8.913 1.00 93.81 89 PHE A CA 1
ATOM 702 C C . PHE A 1 89 ? -0.235 5.303 -7.815 1.00 93.81 89 PHE A C 1
ATOM 704 O O . PHE A 1 89 ? -0.163 5.615 -6.622 1.00 93.81 89 PHE A O 1
ATOM 711 N N . VAL A 1 90 ? -0.354 4.029 -8.203 1.00 95.94 90 VAL A N 1
ATOM 712 C CA . VAL A 1 90 ? -0.382 2.893 -7.276 1.00 95.94 90 VAL A CA 1
ATOM 713 C C . VAL A 1 90 ? 0.949 2.771 -6.534 1.00 95.94 90 VAL A C 1
ATOM 715 O O . VAL A 1 90 ? 0.949 2.372 -5.373 1.00 95.94 90 VAL A O 1
ATOM 718 N N . LEU A 1 91 ? 2.074 3.192 -7.127 1.00 95.56 91 LEU A N 1
ATOM 719 C CA . LEU A 1 91 ? 3.372 3.218 -6.442 1.00 95.56 91 LEU A CA 1
ATOM 720 C C . LEU A 1 91 ? 3.393 4.234 -5.290 1.00 95.56 91 LEU A C 1
ATOM 722 O O . LEU A 1 91 ? 3.984 3.954 -4.244 1.00 95.56 91 LEU A O 1
ATOM 726 N N . TYR A 1 92 ? 2.706 5.376 -5.429 1.00 94.81 92 TYR A N 1
ATOM 727 C CA . TYR A 1 92 ? 2.552 6.333 -4.328 1.00 94.81 92 TYR A CA 1
ATOM 728 C C . TYR A 1 92 ? 1.748 5.711 -3.181 1.00 94.81 92 TYR A C 1
ATOM 730 O O . TYR A 1 92 ? 2.184 5.727 -2.028 1.00 94.81 92 TYR A O 1
ATOM 738 N N . LEU A 1 93 ? 0.596 5.108 -3.505 1.00 95.12 93 LEU A N 1
ATOM 739 C CA . LEU A 1 93 ? -0.263 4.430 -2.530 1.00 95.12 93 LEU A CA 1
ATOM 740 C C . LEU A 1 93 ? 0.474 3.285 -1.834 1.00 95.12 93 LEU A C 1
ATOM 742 O O . LEU A 1 93 ? 0.391 3.143 -0.614 1.00 95.12 93 LEU A O 1
ATOM 746 N N . TYR A 1 94 ? 1.242 2.507 -2.593 1.00 95.56 94 TYR A N 1
ATOM 747 C CA . TYR A 1 94 ? 2.028 1.406 -2.059 1.00 95.56 94 TYR A CA 1
ATOM 748 C C . TYR A 1 94 ? 3.143 1.895 -1.129 1.00 95.56 94 TYR A C 1
ATOM 750 O O . TYR A 1 94 ? 3.358 1.325 -0.061 1.00 95.56 94 TYR A O 1
ATOM 758 N N . SER A 1 95 ? 3.800 3.008 -1.456 1.00 95.19 95 SER A N 1
ATOM 759 C CA . SER A 1 95 ? 4.773 3.630 -0.557 1.00 95.19 95 SER A CA 1
ATOM 760 C C . SER A 1 95 ? 4.136 4.075 0.768 1.00 95.19 95 SER A C 1
ATOM 762 O O . SER A 1 95 ? 4.696 3.817 1.838 1.00 95.19 95 SER A O 1
ATOM 764 N N . PHE A 1 96 ? 2.931 4.660 0.741 1.00 93.88 96 PHE A N 1
ATOM 765 C CA . PHE A 1 96 ? 2.190 4.953 1.974 1.00 93.88 96 PHE A CA 1
ATOM 766 C C . PHE A 1 96 ? 1.843 3.684 2.746 1.00 93.88 96 PHE A C 1
ATOM 768 O O . PHE A 1 96 ? 2.039 3.629 3.962 1.00 93.88 96 PHE A O 1
ATOM 775 N N . PHE A 1 97 ? 1.383 2.648 2.047 1.00 93.38 97 PHE A N 1
ATOM 776 C CA . PHE A 1 97 ? 1.103 1.348 2.643 1.00 93.38 97 PHE A CA 1
ATOM 777 C C . PHE A 1 97 ? 2.341 0.775 3.352 1.00 93.38 97 PHE A C 1
ATOM 779 O O . PHE A 1 97 ? 2.245 0.384 4.516 1.00 93.38 97 PHE A O 1
ATOM 786 N N . LEU A 1 98 ? 3.522 0.822 2.728 1.00 92.81 98 LEU A N 1
ATOM 787 C CA . LEU A 1 98 ? 4.787 0.402 3.340 1.00 92.81 98 LEU A CA 1
ATOM 788 C C . LEU A 1 98 ? 5.143 1.223 4.585 1.00 92.81 98 LEU A C 1
ATOM 790 O O . LEU A 1 98 ? 5.577 0.657 5.592 1.00 92.81 98 LEU A O 1
ATOM 794 N N . ALA A 1 99 ? 4.940 2.544 4.556 1.00 92.19 99 ALA A N 1
ATOM 795 C CA . ALA A 1 99 ? 5.191 3.405 5.712 1.00 92.19 99 ALA A CA 1
ATOM 796 C C . ALA A 1 99 ? 4.269 3.065 6.897 1.00 92.19 99 ALA A C 1
ATOM 798 O O . ALA A 1 99 ? 4.704 3.101 8.054 1.00 92.19 99 ALA A O 1
ATOM 799 N N . LEU A 1 100 ? 3.009 2.720 6.613 1.00 90.81 100 LEU A N 1
ATOM 800 C CA . LEU A 1 100 ? 2.004 2.335 7.606 1.00 90.81 100 LEU A CA 1
ATOM 801 C C . LEU A 1 100 ? 2.204 0.908 8.132 1.00 90.81 100 LEU A C 1
ATOM 803 O O . LEU A 1 100 ? 2.052 0.680 9.334 1.00 90.81 100 LEU A O 1
ATOM 807 N N . MET A 1 101 ? 2.579 -0.046 7.285 1.00 88.25 101 MET A N 1
ATOM 808 C CA . MET A 1 101 ? 2.814 -1.427 7.715 1.00 88.25 101 MET A CA 1
ATOM 809 C C . MET A 1 101 ? 4.144 -1.591 8.451 1.00 88.25 101 MET A C 1
ATOM 811 O O . MET A 1 101 ? 4.202 -2.246 9.492 1.00 88.25 101 MET A O 1
ATOM 815 N N . TYR A 1 102 ? 5.209 -0.952 7.967 1.00 90.31 102 TYR A N 1
ATOM 816 C CA . TYR A 1 102 ? 6.562 -1.143 8.485 1.00 90.31 102 TYR A CA 1
ATOM 817 C C . TYR A 1 102 ? 7.100 0.116 9.169 1.00 90.31 102 TYR A C 1
ATOM 819 O O . TYR A 1 102 ? 6.638 0.515 10.241 1.00 90.31 102 TYR A O 1
ATOM 827 N N . THR A 1 103 ? 8.132 0.731 8.607 1.00 89.88 103 THR A N 1
ATOM 828 C CA . THR A 1 103 ? 8.716 1.979 9.089 1.00 89.88 103 THR A CA 1
ATOM 829 C C . THR A 1 103 ? 8.815 2.949 7.919 1.00 89.88 103 THR A C 1
ATOM 831 O O . THR A 1 103 ? 8.929 2.506 6.774 1.00 89.88 103 THR A O 1
ATOM 834 N N . PRO A 1 104 ? 8.827 4.269 8.173 1.00 90.25 104 PRO A N 1
ATOM 835 C CA . PRO A 1 104 ? 9.014 5.244 7.104 1.00 90.25 104 PRO A CA 1
ATOM 836 C C . PRO A 1 104 ? 10.287 4.999 6.296 1.00 90.25 104 PRO A C 1
ATOM 838 O O . PRO A 1 104 ? 10.271 5.170 5.090 1.00 90.25 104 PRO A O 1
ATOM 841 N N . ALA A 1 105 ? 11.348 4.490 6.934 1.00 92.25 105 ALA A N 1
ATOM 842 C CA . ALA A 1 105 ? 12.592 4.135 6.260 1.00 92.25 105 ALA A CA 1
ATOM 843 C C . ALA A 1 105 ? 12.409 3.094 5.137 1.00 92.25 105 ALA A C 1
ATOM 845 O O . ALA A 1 105 ? 13.099 3.182 4.128 1.00 92.25 105 ALA A O 1
ATOM 846 N N . VAL A 1 106 ? 11.476 2.139 5.277 1.00 93.69 106 VAL A N 1
ATOM 847 C CA . VAL A 1 106 ? 11.170 1.156 4.217 1.00 93.69 106 VAL A CA 1
ATOM 848 C C . VAL A 1 106 ? 10.512 1.842 3.020 1.00 93.69 106 VAL A C 1
ATOM 850 O O . VAL A 1 106 ? 10.936 1.636 1.890 1.00 93.69 106 VAL A O 1
ATOM 853 N N . SER A 1 107 ? 9.529 2.711 3.272 1.00 94.94 107 SER A N 1
ATOM 854 C CA . SER A 1 107 ? 8.892 3.540 2.238 1.00 94.94 107 SER A CA 1
ATOM 855 C C . SER A 1 107 ? 9.898 4.475 1.559 1.00 94.94 107 SER A C 1
ATOM 857 O O . SER A 1 107 ? 9.907 4.584 0.336 1.00 94.94 107 SER A O 1
ATOM 859 N N . THR A 1 108 ? 10.804 5.089 2.324 1.00 94.81 108 THR A N 1
ATOM 860 C CA . THR A 1 108 ? 11.875 5.929 1.779 1.00 94.81 108 THR A CA 1
ATOM 861 C C . THR A 1 108 ? 12.825 5.131 0.899 1.00 94.81 108 THR A C 1
ATOM 863 O O . THR A 1 108 ? 13.119 5.568 -0.207 1.00 94.81 108 THR A O 1
ATOM 866 N N . ALA A 1 109 ? 13.273 3.954 1.341 1.00 96.06 109 ALA A N 1
ATOM 867 C CA . ALA A 1 109 ? 14.142 3.096 0.540 1.00 96.06 109 ALA A CA 1
ATOM 868 C C . ALA A 1 109 ? 13.459 2.651 -0.763 1.00 96.06 109 ALA A C 1
ATOM 870 O O . ALA A 1 109 ? 14.082 2.697 -1.821 1.00 96.06 109 ALA A O 1
ATOM 871 N N . PHE A 1 110 ? 12.175 2.288 -0.700 1.00 96.81 110 PHE A N 1
ATOM 872 C CA . PHE A 1 110 ? 11.363 1.957 -1.871 1.00 96.81 110 PHE A CA 1
ATOM 873 C C . PHE A 1 110 ? 11.295 3.124 -2.867 1.00 96.81 110 PHE A C 1
ATOM 875 O O . PHE A 1 110 ? 11.656 2.965 -4.032 1.00 96.81 110 PHE A O 1
ATOM 882 N N . VAL A 1 111 ? 10.915 4.318 -2.400 1.00 96.50 111 VAL A N 1
ATOM 883 C CA . VAL A 1 111 ? 10.825 5.530 -3.233 1.00 96.50 111 VAL A CA 1
ATOM 884 C C . VAL A 1 111 ? 12.179 5.899 -3.828 1.00 96.50 111 VAL A C 1
ATOM 886 O O . VAL A 1 111 ? 12.259 6.131 -5.027 1.00 96.50 111 VAL A O 1
ATOM 889 N N . LEU A 1 112 ? 13.249 5.918 -3.030 1.00 96.69 112 LEU A N 1
ATOM 890 C CA . LEU A 1 112 ? 14.589 6.243 -3.525 1.00 96.69 112 LEU A CA 1
ATOM 891 C C . LEU A 1 112 ? 15.067 5.236 -4.570 1.00 96.69 112 LEU A C 1
ATOM 893 O O . LEU A 1 112 ? 15.651 5.639 -5.570 1.00 96.69 112 LEU A O 1
ATOM 897 N N . THR A 1 113 ? 14.780 3.947 -4.378 1.00 96.81 113 THR A N 1
ATOM 898 C CA . THR A 1 113 ? 15.108 2.915 -5.370 1.00 96.81 113 THR A CA 1
ATOM 899 C C . THR A 1 113 ? 14.387 3.187 -6.686 1.00 96.81 113 THR A C 1
ATOM 901 O O . THR A 1 113 ? 15.018 3.164 -7.737 1.00 96.81 113 THR A O 1
ATOM 904 N N . LEU A 1 114 ? 13.093 3.516 -6.646 1.00 95.56 114 LEU A N 1
ATOM 905 C CA . LEU A 1 114 ? 12.338 3.880 -7.846 1.00 95.56 114 LEU A CA 1
ATOM 906 C C . LEU A 1 114 ? 12.857 5.164 -8.504 1.00 95.56 114 LEU A C 1
ATOM 908 O O . LEU A 1 114 ? 13.010 5.187 -9.718 1.00 95.56 114 LEU A O 1
ATOM 912 N N . VAL A 1 115 ? 13.178 6.204 -7.727 1.00 95.06 115 VAL A N 1
ATOM 913 C CA . VAL A 1 115 ? 13.781 7.447 -8.246 1.00 95.06 115 VAL A CA 1
ATOM 914 C C . VAL A 1 115 ? 15.084 7.146 -8.987 1.00 95.06 115 VAL A C 1
ATOM 916 O O . VAL A 1 115 ? 15.273 7.627 -10.099 1.00 95.06 115 VAL A O 1
ATOM 919 N N . ILE A 1 116 ? 15.957 6.320 -8.401 1.00 94.69 116 ILE A N 1
ATOM 920 C CA . ILE A 1 116 ? 17.223 5.905 -9.020 1.00 94.69 116 ILE A CA 1
ATOM 921 C C . ILE A 1 116 ? 16.973 5.081 -10.288 1.00 94.69 116 ILE A C 1
ATOM 923 O O . ILE A 1 116 ? 17.674 5.245 -11.276 1.00 94.69 116 ILE A O 1
ATOM 927 N N . LEU A 1 117 ? 15.984 4.188 -10.291 1.00 93.56 117 LEU A N 1
ATOM 928 C CA . LEU A 1 117 ? 15.676 3.385 -11.476 1.00 93.56 117 LEU A CA 1
ATOM 929 C C . LEU A 1 117 ? 15.063 4.212 -12.608 1.00 93.56 117 LEU A C 1
ATOM 931 O O . LEU A 1 117 ? 15.355 3.965 -13.778 1.00 93.56 117 LEU A O 1
ATOM 935 N N . PHE A 1 118 ? 14.219 5.186 -12.274 1.00 91.44 118 PHE A N 1
ATOM 936 C CA . PHE A 1 118 ? 13.567 6.048 -13.252 1.00 91.44 118 PHE A CA 1
ATOM 937 C C . PHE A 1 118 ? 14.486 7.140 -13.781 1.00 91.44 118 PHE A C 1
ATOM 939 O O . PHE A 1 118 ? 14.323 7.519 -14.937 1.00 91.44 118 PHE A O 1
ATOM 946 N N . SER A 1 119 ? 15.494 7.573 -13.018 1.00 90.50 119 SER A N 1
ATOM 947 C CA . SER A 1 119 ? 16.469 8.552 -13.509 1.00 90.50 119 SER A CA 1
ATOM 948 C C . SER A 1 119 ? 17.236 8.066 -14.741 1.00 90.50 119 SER A C 1
ATOM 950 O O . SER A 1 119 ? 17.619 8.882 -15.573 1.00 90.50 119 SER A O 1
ATOM 952 N N . PHE A 1 120 ? 17.387 6.748 -14.918 1.00 88.19 120 PHE A N 1
ATOM 953 C CA . PHE A 1 120 ? 17.983 6.154 -16.119 1.00 88.19 120 PHE A CA 1
ATOM 954 C C . PHE A 1 120 ? 17.118 6.249 -17.385 1.00 88.19 120 PHE A C 1
ATOM 956 O O . PHE A 1 120 ? 17.624 5.935 -18.457 1.00 88.19 120 PHE A O 1
ATOM 963 N N . ASN A 1 121 ? 15.842 6.630 -17.283 1.00 84.44 121 ASN A N 1
ATOM 964 C CA . ASN A 1 121 ? 14.938 6.769 -18.437 1.00 84.44 121 ASN A CA 1
ATOM 965 C C . ASN A 1 121 ? 14.537 8.236 -18.683 1.00 84.44 121 ASN A C 1
ATOM 967 O O . ASN A 1 121 ? 13.649 8.501 -19.486 1.00 84.44 121 ASN A O 1
ATOM 971 N N . ILE A 1 122 ? 15.171 9.191 -17.987 1.00 85.12 122 ILE A N 1
ATOM 972 C CA . ILE A 1 122 ? 14.937 10.623 -18.206 1.00 85.12 122 ILE A CA 1
ATOM 973 C C . ILE A 1 122 ? 15.460 11.012 -19.592 1.00 85.12 122 ILE A C 1
ATOM 975 O O . ILE A 1 122 ? 16.618 10.747 -19.918 1.00 85.12 122 ILE A O 1
ATOM 979 N N . GLY A 1 123 ? 14.626 11.699 -20.370 1.00 78.38 123 GLY A N 1
ATOM 980 C CA . GLY A 1 123 ? 14.962 12.193 -21.705 1.00 78.38 123 GLY A CA 1
ATOM 981 C C . GLY A 1 123 ? 14.532 11.271 -22.846 1.00 78.38 123 GLY A C 1
ATOM 982 O O . GLY A 1 123 ? 14.865 11.561 -23.992 1.00 78.38 123 GLY A O 1
ATOM 983 N N . GLU A 1 124 ? 13.792 10.191 -22.566 1.00 80.38 124 GLU A N 1
ATOM 984 C CA . GLU A 1 124 ? 13.228 9.325 -23.613 1.00 80.38 124 GLU A CA 1
ATOM 985 C C . GLU A 1 124 ? 12.032 9.970 -24.338 1.00 80.38 124 GLU A C 1
ATOM 987 O O . GLU A 1 124 ? 11.821 9.688 -25.517 1.00 80.38 124 GLU A O 1
ATOM 992 N N . VAL A 1 125 ? 11.260 10.837 -23.665 1.00 79.69 125 VAL A N 1
ATOM 993 C CA . VAL A 1 125 ? 10.067 11.489 -24.246 1.00 79.69 125 VAL A CA 1
ATOM 994 C C . VAL A 1 125 ? 10.107 13.008 -24.079 1.00 79.69 125 VAL A C 1
ATOM 996 O O . VAL A 1 125 ? 10.234 13.723 -25.070 1.00 79.69 125 VAL A O 1
ATOM 999 N N . ASP A 1 126 ? 10.008 13.512 -22.845 1.00 88.12 126 ASP A N 1
ATOM 1000 C CA . ASP A 1 126 ? 10.032 14.948 -22.540 1.00 88.12 126 ASP A CA 1
ATOM 1001 C C . ASP A 1 126 ? 10.715 15.178 -21.188 1.00 88.12 126 ASP A C 1
ATOM 1003 O O . ASP A 1 126 ? 10.231 14.748 -20.143 1.00 88.12 126 ASP A O 1
ATOM 1007 N N . LEU A 1 127 ? 11.834 15.905 -21.205 1.00 89.69 127 LEU A N 1
ATOM 1008 C CA . LEU A 1 127 ? 12.650 16.161 -20.017 1.00 89.69 127 LEU A CA 1
ATOM 1009 C C . LEU A 1 127 ? 11.861 16.831 -18.876 1.00 89.69 127 LEU A C 1
ATOM 1011 O O . LEU A 1 127 ? 12.085 16.535 -17.702 1.00 89.69 127 LEU A O 1
ATOM 1015 N N . THR A 1 128 ? 10.951 17.746 -19.214 1.00 90.62 128 THR A N 1
ATOM 1016 C CA . THR A 1 128 ? 10.152 18.498 -18.240 1.00 90.62 128 THR A CA 1
ATOM 1017 C C . THR A 1 128 ? 9.125 17.592 -17.583 1.00 90.62 128 THR A C 1
ATOM 1019 O O . THR A 1 128 ? 9.001 17.585 -16.355 1.00 90.62 128 THR A O 1
ATOM 1022 N N . TYR A 1 129 ? 8.407 16.808 -18.391 1.00 88.56 129 TYR A N 1
ATOM 1023 C CA . TYR A 1 129 ? 7.463 15.816 -17.885 1.00 88.56 129 TYR A CA 1
ATOM 1024 C C . TYR A 1 129 ? 8.174 14.794 -16.997 1.00 88.56 129 TYR A C 1
ATOM 1026 O O . TYR A 1 129 ? 7.724 14.522 -15.880 1.00 88.56 129 TYR A O 1
ATOM 1034 N N . ASP A 1 130 ? 9.329 14.301 -17.446 1.00 89.31 130 ASP A N 1
ATOM 1035 C CA . ASP A 1 130 ? 10.065 13.267 -16.737 1.00 89.31 130 ASP A CA 1
ATOM 1036 C C . ASP A 1 130 ? 10.520 13.753 -15.351 1.00 89.31 130 ASP A C 1
ATOM 1038 O O . ASP A 1 130 ? 10.365 13.074 -14.327 1.00 89.31 130 ASP A O 1
ATOM 1042 N N . PHE A 1 131 ? 11.024 14.986 -15.292 1.00 90.25 131 PHE A N 1
ATOM 1043 C CA . PHE A 1 131 ? 11.430 15.611 -14.040 1.00 90.25 131 PHE A CA 1
ATOM 1044 C C . PHE A 1 131 ? 10.250 15.798 -13.080 1.00 90.25 131 PHE A C 1
ATOM 1046 O O . PHE A 1 131 ? 10.379 15.536 -11.882 1.00 90.25 131 PHE A O 1
ATOM 1053 N N . LEU A 1 132 ? 9.085 16.204 -13.595 1.00 91.06 132 LEU A N 1
ATOM 1054 C CA . LEU A 1 132 ? 7.874 16.392 -12.796 1.00 91.06 132 LEU A CA 1
ATOM 1055 C C . LEU A 1 132 ? 7.413 15.068 -12.174 1.00 91.06 132 LEU A C 1
ATOM 1057 O O . LEU A 1 132 ? 7.114 15.023 -10.978 1.00 91.06 132 LEU A O 1
ATOM 1061 N N . VAL A 1 133 ? 7.422 13.974 -12.939 1.00 89.81 133 VAL A N 1
ATOM 1062 C CA . VAL A 1 133 ? 7.050 12.640 -12.439 1.00 89.81 133 VAL A CA 1
ATOM 1063 C C . VAL A 1 133 ? 8.014 12.173 -11.345 1.00 89.81 133 VAL A C 1
ATOM 1065 O O . VAL A 1 133 ? 7.565 11.758 -10.274 1.00 89.81 133 VAL A O 1
ATOM 1068 N N . VAL A 1 134 ? 9.330 12.296 -11.534 1.00 91.62 134 VAL A N 1
ATOM 1069 C CA . VAL A 1 134 ? 10.308 11.919 -10.494 1.00 91.62 134 VAL A CA 1
ATOM 1070 C C . VAL A 1 134 ? 10.151 12.785 -9.242 1.00 91.62 134 VAL A C 1
ATOM 1072 O O . VAL A 1 134 ? 10.133 12.266 -8.120 1.00 91.62 134 VAL A O 1
ATOM 1075 N N . LEU A 1 135 ? 9.972 14.097 -9.414 1.00 92.06 135 LEU A N 1
ATOM 1076 C CA . LEU A 1 135 ? 9.764 15.025 -8.306 1.00 92.06 135 LEU A CA 1
ATOM 1077 C C . LEU A 1 135 ? 8.480 14.698 -7.533 1.00 92.06 135 LEU A C 1
ATOM 1079 O O . LEU A 1 135 ? 8.486 14.702 -6.302 1.00 92.06 135 LEU A O 1
ATOM 1083 N N . SER A 1 136 ? 7.401 14.335 -8.232 1.00 93.00 136 SER A N 1
ATOM 1084 C CA . SER A 1 136 ? 6.145 13.911 -7.605 1.00 93.00 136 SER A CA 1
ATOM 1085 C C . SER A 1 136 ? 6.334 12.681 -6.708 1.00 93.00 136 SER A C 1
ATOM 1087 O O . SER A 1 136 ? 5.770 12.622 -5.618 1.00 93.00 136 SER A O 1
ATOM 1089 N N . LEU A 1 137 ? 7.204 11.740 -7.087 1.00 92.56 137 LEU A N 1
ATOM 1090 C CA . LEU A 1 137 ? 7.514 10.556 -6.284 1.00 92.56 137 LEU A CA 1
ATOM 1091 C C . LEU A 1 137 ? 8.219 10.924 -4.971 1.00 92.56 137 LEU A C 1
ATOM 1093 O O . LEU A 1 137 ? 7.921 10.343 -3.927 1.00 92.56 137 LEU A O 1
ATOM 1097 N N . LEU A 1 138 ? 9.085 11.941 -4.986 1.00 94.19 138 LEU A N 1
ATOM 1098 C CA . LEU A 1 138 ? 9.740 12.456 -3.778 1.00 94.19 138 LEU A CA 1
ATOM 1099 C C . LEU A 1 138 ? 8.759 13.132 -2.812 1.00 94.19 138 LEU A C 1
ATOM 1101 O O . LEU A 1 138 ? 8.957 13.050 -1.598 1.00 94.19 138 LEU A O 1
ATOM 1105 N N . THR A 1 139 ? 7.673 13.737 -3.307 1.00 93.00 139 THR A N 1
ATOM 1106 C CA . THR A 1 139 ? 6.656 14.372 -2.439 1.00 93.00 139 THR A CA 1
ATOM 1107 C C . THR A 1 139 ? 5.941 13.380 -1.514 1.00 93.00 139 THR A C 1
ATOM 1109 O O . THR A 1 139 ? 5.427 13.762 -0.461 1.00 93.00 139 THR A O 1
ATOM 1112 N N . VAL A 1 140 ? 5.976 12.085 -1.840 1.00 92.44 140 VAL A N 1
ATOM 1113 C CA . VAL A 1 140 ? 5.429 11.014 -0.997 1.00 92.44 140 VAL A CA 1
ATOM 1114 C C . VAL A 1 140 ? 6.195 10.875 0.318 1.00 92.44 140 VAL A C 1
ATOM 1116 O O . VAL A 1 140 ? 5.601 10.491 1.323 1.00 92.44 140 VAL A O 1
ATOM 1119 N N . LEU A 1 141 ? 7.488 11.211 0.356 1.00 92.81 141 LEU A N 1
ATOM 1120 C CA . LEU A 1 141 ? 8.331 11.059 1.547 1.00 92.81 141 LEU A CA 1
ATOM 1121 C C . LEU A 1 141 ? 7.847 11.882 2.757 1.00 92.81 141 LEU A C 1
ATOM 1123 O O . LEU A 1 141 ? 7.597 11.287 3.810 1.00 92.81 141 LEU A O 1
ATOM 1127 N N . PRO A 1 142 ? 7.683 13.220 2.670 1.00 92.81 142 PRO A N 1
ATOM 1128 C CA . PRO A 1 142 ? 7.182 13.999 3.802 1.00 92.81 142 PRO A CA 1
ATOM 1129 C C . PRO A 1 142 ? 5.762 13.583 4.199 1.00 92.81 142 PRO A C 1
ATOM 1131 O O . PRO A 1 142 ? 5.437 13.526 5.388 1.00 92.81 142 PRO A O 1
ATOM 1134 N N . LEU A 1 143 ? 4.927 13.232 3.219 1.00 89.69 143 LEU A N 1
ATOM 1135 C CA . LEU A 1 143 ? 3.552 12.819 3.470 1.00 89.69 143 LEU A CA 1
ATOM 1136 C C . LEU A 1 143 ? 3.481 11.461 4.190 1.00 89.69 143 LEU A C 1
ATOM 1138 O O . LEU A 1 143 ? 2.703 11.305 5.132 1.00 89.69 143 LEU A O 1
ATOM 1142 N N . SER A 1 144 ? 4.336 10.499 3.834 1.00 89.06 144 SER A N 1
ATOM 1143 C CA . SER A 1 144 ? 4.375 9.180 4.477 1.00 89.06 144 SER A CA 1
ATOM 1144 C C . SER A 1 144 ? 4.863 9.268 5.927 1.00 89.06 144 SER A C 1
ATOM 1146 O O . SER A 1 144 ? 4.315 8.600 6.811 1.00 89.06 144 SER A O 1
ATOM 1148 N N . LEU A 1 145 ? 5.819 10.161 6.207 1.00 90.31 145 LEU A N 1
ATOM 1149 C CA . LEU A 1 145 ? 6.265 10.485 7.566 1.00 90.31 145 LEU A CA 1
ATOM 1150 C C . LEU A 1 145 ? 5.133 11.083 8.408 1.00 90.31 145 LEU A C 1
ATOM 1152 O O . LEU A 1 145 ? 4.907 10.649 9.544 1.00 90.31 145 LEU A O 1
ATOM 1156 N N . TYR A 1 146 ? 4.397 12.047 7.850 1.00 92.19 146 TYR A N 1
ATOM 1157 C CA . TYR A 1 146 ? 3.262 12.677 8.521 1.00 92.19 146 TYR A CA 1
ATOM 1158 C C . TYR A 1 146 ? 2.151 11.667 8.836 1.00 92.19 146 TYR A C 1
ATOM 1160 O O . TYR A 1 146 ? 1.719 11.553 9.990 1.00 92.19 146 TYR A O 1
ATOM 1168 N N . LEU A 1 147 ? 1.737 10.880 7.838 1.00 88.25 147 LEU A N 1
ATOM 1169 C CA . LEU A 1 147 ? 0.697 9.857 7.981 1.00 88.25 147 LEU A CA 1
ATOM 1170 C C . LEU A 1 147 ? 1.080 8.805 9.019 1.00 88.25 147 LEU A C 1
ATOM 1172 O O . LEU A 1 147 ? 0.262 8.444 9.867 1.00 88.25 147 LEU A O 1
ATOM 1176 N N . ARG A 1 148 ? 2.342 8.357 9.030 1.00 87.50 148 ARG A N 1
ATOM 1177 C CA . ARG A 1 148 ? 2.820 7.400 10.032 1.00 87.50 148 ARG A CA 1
ATOM 1178 C C . ARG A 1 148 ? 2.733 7.963 11.445 1.00 87.50 148 ARG A C 1
ATOM 1180 O O . ARG A 1 148 ? 2.315 7.239 12.349 1.00 87.50 148 ARG A O 1
ATOM 1187 N N . LYS A 1 149 ? 3.109 9.228 11.650 1.00 88.81 149 LYS A N 1
ATOM 1188 C CA . LYS A 1 149 ? 3.014 9.880 12.964 1.00 88.81 149 LYS A CA 1
ATOM 1189 C C . LYS A 1 149 ? 1.566 9.905 13.448 1.00 88.81 149 LYS A C 1
ATOM 1191 O O . LYS A 1 149 ? 1.304 9.482 14.568 1.00 88.81 149 LYS A O 1
ATOM 1196 N N . LYS A 1 150 ? 0.628 10.313 12.587 1.00 88.94 150 LYS A N 1
ATOM 1197 C CA . LYS A 1 150 ? -0.808 10.331 12.908 1.00 88.94 150 LYS A CA 1
ATOM 1198 C C . LYS A 1 150 ? -1.357 8.939 13.202 1.00 88.94 150 LYS A C 1
ATOM 1200 O O . LYS A 1 150 ? -2.038 8.764 14.205 1.00 88.94 150 LYS A O 1
ATOM 1205 N N . TYR A 1 151 ? -0.993 7.944 12.400 1.00 88.19 151 TYR A N 1
ATOM 1206 C CA . TYR A 1 151 ? -1.385 6.556 12.630 1.00 88.19 151 TYR A CA 1
ATOM 1207 C C . TYR A 1 151 ? -0.878 6.012 13.973 1.00 88.19 151 TYR A C 1
ATOM 1209 O O . TYR A 1 151 ? -1.622 5.357 14.700 1.00 88.19 151 TYR A O 1
ATOM 1217 N N . LEU A 1 152 ? 0.379 6.296 14.333 1.00 85.75 152 LEU A N 1
ATOM 1218 C CA . LEU A 1 152 ? 0.933 5.877 15.622 1.00 85.75 152 LEU A CA 1
ATOM 1219 C C . LEU A 1 152 ? 0.245 6.578 16.795 1.00 85.75 152 LEU A C 1
ATOM 1221 O O . LEU A 1 152 ? -0.045 5.912 17.783 1.00 85.75 152 LEU A O 1
ATOM 1225 N N . SER A 1 153 ? -0.058 7.874 16.676 1.00 86.75 153 SER A N 1
ATOM 1226 C CA . SER A 1 153 ? -0.829 8.601 17.692 1.00 86.75 153 SER A CA 1
ATOM 1227 C C . SER A 1 153 ? -2.231 8.018 17.870 1.00 86.75 153 SER A C 1
ATOM 1229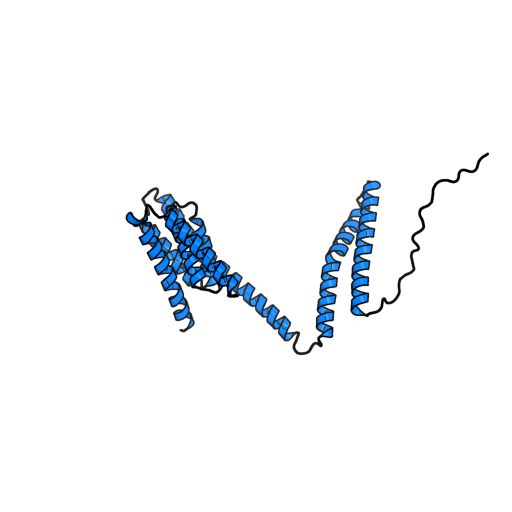 O O . SER A 1 153 ? -2.659 7.821 19.000 1.00 86.75 153 SER A O 1
ATOM 1231 N N . LEU A 1 154 ? -2.919 7.662 16.781 1.00 87.75 154 LEU A N 1
ATOM 1232 C CA . LEU A 1 154 ? -4.229 7.004 16.848 1.00 87.75 154 LEU A CA 1
ATOM 1233 C C . LEU A 1 154 ? -4.147 5.642 17.550 1.00 87.75 154 LEU A C 1
ATOM 1235 O O . LEU A 1 154 ? -4.941 5.368 18.441 1.00 87.75 154 LEU A O 1
ATOM 1239 N N . LYS A 1 155 ? -3.136 4.825 17.229 1.00 83.62 155 LYS A N 1
ATOM 1240 C CA . LYS A 1 155 ? -2.913 3.544 17.921 1.00 83.62 155 LYS A CA 1
ATOM 1241 C C . LYS A 1 155 ? -2.547 3.696 19.395 1.00 83.62 155 LYS A C 1
ATOM 1243 O O . LYS A 1 155 ? -2.818 2.797 20.184 1.00 83.62 155 LYS A O 1
ATOM 1248 N N . GLN A 1 156 ? -1.871 4.779 19.766 1.00 83.50 156 GLN A N 1
ATOM 1249 C CA . GLN A 1 156 ? -1.572 5.075 21.166 1.00 83.50 156 GLN A CA 1
ATOM 1250 C C . GLN A 1 156 ? -2.840 5.460 21.922 1.00 83.50 156 GLN A C 1
ATOM 1252 O O . GLN A 1 156 ? -3.078 4.889 22.978 1.00 83.50 156 GLN A O 1
ATOM 1257 N N . LEU A 1 157 ? -3.671 6.332 21.345 1.00 82.38 157 LEU A N 1
ATOM 1258 C CA . LEU A 1 157 ? -4.969 6.704 21.910 1.00 82.38 157 LEU A CA 1
ATOM 1259 C C . LEU A 1 157 ? -5.881 5.484 22.077 1.00 82.38 157 LEU A C 1
ATOM 1261 O O . LEU A 1 157 ? -6.479 5.307 23.128 1.00 82.38 157 LEU A O 1
ATOM 1265 N N . GLU A 1 158 ? -5.935 4.594 21.086 1.00 79.94 158 GLU A N 1
ATOM 1266 C CA . GLU A 1 158 ? -6.706 3.348 21.169 1.00 79.94 158 GLU A CA 1
ATOM 1267 C C . GLU A 1 158 ? -6.230 2.447 22.321 1.00 79.94 158 GLU A C 1
ATOM 1269 O O . GLU A 1 158 ? -7.040 1.920 23.081 1.00 79.94 158 GLU A O 1
ATOM 1274 N N . LYS A 1 159 ? -4.911 2.306 22.503 1.00 73.44 159 LYS A N 1
ATOM 1275 C CA . LYS A 1 159 ? -4.341 1.546 23.626 1.00 73.44 159 LYS A CA 1
ATOM 1276 C C . LYS A 1 159 ? -4.575 2.217 24.970 1.00 73.44 159 LYS A C 1
ATOM 1278 O O . LYS A 1 159 ? -4.798 1.521 25.950 1.00 73.44 159 LYS A O 1
ATOM 1283 N N . GLU A 1 160 ? -4.494 3.538 25.031 1.00 70.25 160 GLU A N 1
ATOM 1284 C CA . GLU A 1 160 ? -4.778 4.299 26.243 1.00 70.25 160 GLU A CA 1
ATOM 1285 C C . GLU A 1 160 ? -6.246 4.146 26.641 1.00 70.25 160 GLU A C 1
ATOM 1287 O O . GLU A 1 160 ? -6.523 3.860 27.798 1.00 70.25 160 GLU A O 1
ATOM 1292 N N . ILE A 1 161 ? -7.171 4.198 25.678 1.00 63.41 161 ILE A N 1
ATOM 1293 C CA . ILE A 1 161 ? -8.588 3.875 25.890 1.00 63.41 161 ILE A CA 1
ATOM 1294 C C . ILE A 1 161 ? -8.745 2.434 26.389 1.00 63.41 161 ILE A C 1
ATOM 1296 O O . ILE A 1 161 ? -9.510 2.200 27.320 1.00 63.41 161 ILE A O 1
ATOM 1300 N N . LEU A 1 162 ? -8.011 1.471 25.823 1.00 62.72 162 LEU A N 1
ATOM 1301 C CA . LEU A 1 162 ? -8.073 0.072 26.256 1.00 62.72 162 LEU A CA 1
ATOM 1302 C C . LEU A 1 162 ? -7.548 -0.115 27.690 1.00 62.72 162 LEU A C 1
ATOM 1304 O O . LEU A 1 162 ? -8.178 -0.805 28.481 1.00 62.72 162 LEU A O 1
ATOM 1308 N N . ILE A 1 163 ? -6.445 0.549 28.047 1.00 63.19 163 ILE A N 1
ATOM 1309 C CA . ILE A 1 163 ? -5.862 0.512 29.398 1.00 63.19 163 ILE A CA 1
ATOM 1310 C C . ILE A 1 163 ? -6.743 1.264 30.396 1.00 63.19 163 ILE A C 1
ATOM 1312 O O . ILE A 1 163 ? -6.858 0.831 31.534 1.00 63.19 163 ILE A O 1
ATOM 1316 N N . LEU A 1 164 ? -7.364 2.380 30.012 1.00 55.66 164 LEU A N 1
ATOM 1317 C CA . LEU A 1 164 ? -8.344 3.073 30.850 1.00 55.66 164 LEU A CA 1
ATOM 1318 C C . LEU A 1 164 ? -9.577 2.195 31.064 1.00 55.66 164 LEU A C 1
ATOM 1320 O O . LEU A 1 164 ? -10.033 2.081 32.194 1.00 55.66 164 LEU A O 1
ATOM 1324 N N . LYS A 1 165 ? -10.047 1.493 30.027 1.00 58.22 165 LYS A N 1
ATOM 1325 C CA . LYS A 1 165 ? -11.111 0.489 30.145 1.00 58.22 165 LYS A CA 1
ATOM 1326 C C . LYS A 1 165 ? -10.708 -0.664 31.070 1.00 58.22 165 LYS A C 1
ATOM 1328 O O . LYS A 1 165 ? -11.545 -1.147 31.813 1.00 58.22 165 LYS A O 1
ATOM 1333 N N . GLU A 1 166 ? -9.446 -1.082 31.070 1.00 59.25 166 GLU A N 1
ATOM 1334 C CA . GLU A 1 166 ? -8.934 -2.145 31.946 1.00 59.25 166 GLU A CA 1
ATOM 1335 C C . GLU A 1 166 ? -8.698 -1.661 33.393 1.00 59.25 166 GLU A C 1
ATOM 1337 O O . GLU A 1 166 ? -9.071 -2.335 34.345 1.00 59.25 166 GLU A O 1
ATOM 1342 N N . LYS A 1 167 ? -8.167 -0.446 33.592 1.00 53.38 167 LYS A N 1
ATOM 1343 C CA . LYS A 1 167 ? -7.929 0.175 34.913 1.00 53.38 167 LYS A CA 1
ATOM 1344 C C . LYS A 1 167 ? -9.181 0.728 35.584 1.00 53.38 167 LYS A C 1
ATOM 1346 O O . LYS A 1 167 ? -9.183 0.889 36.799 1.00 53.38 167 LYS A O 1
ATOM 1351 N N . GLN A 1 168 ? -10.226 1.027 34.823 1.00 51.16 168 GLN A N 1
ATOM 1352 C CA . GLN A 1 168 ? -11.560 1.281 35.360 1.00 51.16 168 GLN A CA 1
ATOM 1353 C C . GLN A 1 168 ? -12.250 -0.035 35.785 1.00 51.16 168 GLN A C 1
ATOM 1355 O O . GLN A 1 168 ? -13.266 0.022 36.464 1.00 51.16 168 GLN A O 1
ATOM 1360 N N . ASN A 1 169 ? -11.670 -1.200 35.446 1.00 48.09 169 ASN A N 1
ATOM 1361 C CA . ASN A 1 169 ? -12.187 -2.544 35.723 1.00 48.09 169 ASN A CA 1
ATOM 1362 C C . ASN A 1 169 ? -11.223 -3.486 36.496 1.00 48.09 169 ASN A C 1
ATOM 1364 O O . ASN A 1 169 ? -11.019 -4.620 36.062 1.00 48.09 169 ASN A O 1
ATOM 1368 N N . PRO A 1 170 ? -10.632 -3.108 37.646 1.00 48.59 170 PRO A N 1
ATOM 1369 C CA . PRO A 1 170 ? -10.045 -4.103 38.540 1.00 48.59 170 PRO A CA 1
ATOM 1370 C C . PRO A 1 170 ? -11.029 -4.628 39.600 1.00 48.59 170 PRO A C 1
ATOM 1372 O O . PRO A 1 170 ? -10.700 -5.627 40.227 1.00 48.59 170 PRO A O 1
ATOM 1375 N N . ASP A 1 171 ? -12.201 -3.999 39.810 1.00 50.38 171 ASP A N 1
ATOM 1376 C CA . ASP A 1 171 ? -13.061 -4.331 40.969 1.00 50.38 171 ASP A CA 1
ATOM 1377 C C . ASP A 1 171 ? -14.572 -4.014 40.829 1.00 50.38 171 ASP A C 1
ATOM 1379 O O . ASP A 1 171 ? -15.304 -4.022 41.817 1.00 50.38 171 ASP A O 1
ATOM 1383 N N . LEU A 1 172 ? -15.081 -3.717 39.626 1.00 49.91 172 LEU A N 1
ATOM 1384 C CA . LEU A 1 172 ? -16.526 -3.521 39.437 1.00 49.91 172 LEU A CA 1
ATOM 1385 C C . LEU A 1 172 ? -17.191 -4.885 39.238 1.00 49.91 172 LEU A C 1
ATOM 1387 O O . LEU A 1 172 ? -16.833 -5.643 38.336 1.00 49.91 172 LEU A O 1
ATOM 1391 N N . SER A 1 173 ? -18.153 -5.212 40.102 1.00 58.94 173 SER A N 1
ATOM 1392 C CA . SER A 1 173 ? -18.936 -6.443 39.980 1.00 58.94 173 SER A CA 1
ATOM 1393 C C . SER A 1 173 ? -19.552 -6.524 38.576 1.00 58.94 173 SER A C 1
ATOM 1395 O O . SER A 1 173 ? -20.000 -5.514 38.037 1.00 58.94 173 SER A O 1
ATOM 1397 N N . THR A 1 174 ? -19.625 -7.717 37.976 1.00 59.06 174 THR A N 1
ATOM 1398 C CA . THR A 1 174 ? -20.203 -7.983 36.637 1.00 59.06 174 THR A CA 1
ATOM 1399 C C . THR A 1 174 ? -21.558 -7.290 36.400 1.00 59.06 174 THR A C 1
ATOM 1401 O O . THR A 1 174 ? -21.948 -7.013 35.270 1.00 59.06 174 THR A O 1
ATOM 1404 N N . VAL A 1 175 ? -22.285 -6.990 37.477 1.00 58.34 175 VAL A N 1
ATOM 1405 C CA . VAL A 1 175 ? -23.567 -6.283 37.477 1.00 58.34 175 VAL A CA 1
ATOM 1406 C C . VAL A 1 175 ? -23.418 -4.804 37.102 1.00 58.34 175 VAL A C 1
ATOM 1408 O O . VAL A 1 175 ? -24.237 -4.298 36.341 1.00 58.34 175 VAL A O 1
ATOM 1411 N N . GLU A 1 176 ? -22.378 -4.116 37.572 1.00 56.31 176 GLU A N 1
ATOM 1412 C CA . GLU A 1 176 ? -22.139 -2.694 37.293 1.00 56.31 176 GLU A CA 1
ATOM 1413 C C . GLU A 1 176 ? -21.635 -2.467 35.865 1.00 56.31 176 GLU A C 1
ATOM 1415 O O . GLU A 1 176 ? -22.046 -1.500 35.230 1.00 56.31 176 GLU A O 1
ATOM 1420 N N . GLU A 1 177 ? -20.839 -3.387 35.307 1.00 60.88 177 GLU A N 1
ATOM 1421 C CA . GLU A 1 177 ? -20.433 -3.343 33.893 1.00 60.88 177 GLU A CA 1
ATOM 1422 C C . GLU A 1 177 ? -21.627 -3.592 32.958 1.00 60.88 177 GLU A C 1
ATOM 1424 O O . GLU A 1 177 ? -21.827 -2.867 31.979 1.00 60.88 177 GLU A O 1
ATOM 1429 N N . VAL A 1 178 ? -22.467 -4.584 33.270 1.00 62.41 178 VAL A N 1
ATOM 1430 C CA . VAL A 1 178 ? -23.702 -4.841 32.513 1.00 62.41 178 VAL A CA 1
ATOM 1431 C C . VAL A 1 178 ? -24.661 -3.657 32.637 1.00 62.41 178 VAL A C 1
ATOM 1433 O O . VAL A 1 178 ? -25.280 -3.272 31.645 1.00 62.41 178 VAL A O 1
ATOM 1436 N N . LEU A 1 179 ? -24.756 -3.035 33.815 1.00 69.56 179 LEU A N 1
ATOM 1437 C CA . LEU A 1 179 ? -25.589 -1.856 34.028 1.00 69.56 179 LEU A CA 1
ATOM 1438 C C . LEU A 1 179 ? -25.049 -0.639 33.266 1.00 69.56 179 LEU A C 1
ATOM 1440 O O . LEU A 1 179 ? -25.819 0.017 32.572 1.00 69.56 179 LEU A O 1
ATOM 1444 N N . ALA A 1 180 ? -23.745 -0.367 33.319 1.00 72.12 180 ALA A N 1
ATOM 1445 C CA . ALA A 1 180 ? -23.117 0.749 32.612 1.00 72.12 180 ALA A CA 1
ATOM 1446 C C . ALA A 1 180 ? -23.234 0.601 31.089 1.00 72.12 180 ALA A C 1
ATOM 1448 O O . ALA A 1 180 ? -23.589 1.560 30.401 1.00 72.12 180 ALA A O 1
ATOM 1449 N N . ASN A 1 181 ? -23.008 -0.604 30.557 1.00 73.75 181 ASN A N 1
ATOM 1450 C CA . ASN A 1 181 ? -23.178 -0.884 29.132 1.00 73.75 181 ASN A CA 1
ATOM 1451 C C . ASN A 1 181 ? -24.643 -0.735 28.699 1.00 73.75 181 ASN A C 1
ATOM 1453 O O . ASN A 1 181 ? -24.900 -0.103 27.677 1.00 73.75 181 ASN A O 1
ATOM 1457 N N . LYS A 1 182 ? -25.606 -1.221 29.495 1.00 76.50 182 LYS A N 1
ATOM 1458 C CA . LYS A 1 182 ? -27.040 -1.049 29.203 1.00 76.50 182 LYS A CA 1
ATOM 1459 C C . LYS A 1 182 ? -27.495 0.405 29.284 1.00 76.50 182 LYS A C 1
ATOM 1461 O O . LYS A 1 182 ? -28.257 0.853 28.434 1.00 76.50 182 LYS A O 1
ATOM 1466 N N . VAL A 1 183 ? -27.025 1.157 30.277 1.00 81.44 183 VAL A N 1
ATOM 1467 C CA . VAL A 1 183 ? -27.307 2.597 30.395 1.00 81.44 183 VAL A CA 1
ATOM 1468 C C . VAL A 1 183 ? -26.723 3.344 29.196 1.00 81.44 183 VAL A C 1
ATOM 1470 O O . VAL A 1 183 ? -27.401 4.181 28.607 1.00 81.44 183 VAL A O 1
ATOM 1473 N N . SER A 1 184 ? -25.497 3.011 28.788 1.00 78.94 184 SER A N 1
ATOM 1474 C CA . SER A 1 184 ? -24.853 3.596 27.609 1.00 78.94 184 SER A CA 1
ATOM 1475 C C . SER A 1 184 ? -25.626 3.292 26.320 1.00 78.94 184 SER A C 1
ATOM 1477 O O . SER A 1 184 ? -25.910 4.205 25.546 1.00 78.94 184 SER A O 1
ATOM 1479 N N . GLU A 1 185 ? -26.045 2.041 26.120 1.00 79.44 185 GLU A N 1
ATOM 1480 C CA . GLU A 1 185 ? -26.863 1.617 24.977 1.00 79.44 185 GLU A CA 1
ATOM 1481 C C . GLU A 1 185 ? -28.181 2.401 24.896 1.00 79.44 185 GLU A C 1
ATOM 1483 O O . GLU A 1 185 ? -28.556 2.898 23.834 1.00 79.44 185 GLU A O 1
ATOM 1488 N N . VAL A 1 186 ? -28.853 2.604 26.030 1.00 84.56 186 VAL A N 1
ATOM 1489 C CA . VAL A 1 186 ? -30.089 3.394 26.102 1.00 84.56 186 VAL A CA 1
ATOM 1490 C C . VAL A 1 186 ? -29.835 4.867 25.823 1.00 84.56 186 VAL A C 1
ATOM 1492 O O . VAL A 1 186 ? -30.577 5.470 25.055 1.00 84.56 186 VAL A O 1
ATOM 1495 N N . CYS A 1 187 ? -28.768 5.451 26.369 1.00 82.62 187 CYS A N 1
ATOM 1496 C CA . CYS A 1 187 ? -28.385 6.831 26.072 1.00 82.62 187 CYS A CA 1
ATOM 1497 C C . CYS A 1 187 ? -28.111 7.045 24.575 1.00 82.62 187 CYS A C 1
ATOM 1499 O O . CYS A 1 187 ? -28.515 8.067 24.020 1.00 82.62 187 CYS A O 1
ATOM 1501 N N . VAL A 1 188 ? -27.460 6.087 23.907 1.00 83.25 188 VAL A N 1
ATOM 1502 C CA . VAL A 1 188 ? -27.212 6.135 22.457 1.00 83.25 188 VAL A CA 1
ATOM 1503 C C . VAL A 1 188 ? -28.522 6.023 21.676 1.00 83.25 188 VAL A C 1
ATOM 1505 O O . VAL A 1 188 ? -28.771 6.851 20.800 1.00 83.25 188 VAL A O 1
ATOM 1508 N N . ASN A 1 189 ? -29.385 5.071 22.034 1.00 82.94 189 ASN A N 1
ATOM 1509 C CA . ASN A 1 189 ? -30.652 4.830 21.339 1.00 82.94 189 ASN A CA 1
ATOM 1510 C C . ASN A 1 189 ? -31.693 5.937 21.575 1.00 82.94 189 ASN A C 1
ATOM 1512 O O . ASN A 1 189 ? -32.515 6.195 20.704 1.00 82.94 189 ASN A O 1
ATOM 1516 N N . LEU A 1 190 ? -31.647 6.635 22.714 1.00 89.81 190 LEU A N 1
ATOM 1517 C CA . LEU A 1 190 ? -32.509 7.788 23.000 1.00 89.81 190 LEU A CA 1
ATOM 1518 C C . LEU A 1 190 ? -32.043 9.069 22.310 1.00 89.81 190 LEU A C 1
ATOM 1520 O O . LEU A 1 190 ? -32.850 9.958 22.045 1.00 89.81 190 LEU A O 1
ATOM 1524 N N . ARG A 1 191 ? -30.746 9.190 22.015 1.00 88.00 191 ARG A N 1
ATOM 1525 C CA . ARG A 1 191 ? -30.174 10.428 21.479 1.00 88.00 191 ARG A CA 1
ATOM 1526 C C . ARG A 1 191 ? -30.830 10.850 20.169 1.00 88.00 191 ARG A C 1
ATOM 1528 O O . ARG A 1 191 ? -31.103 12.036 19.995 1.00 88.00 191 ARG A O 1
ATOM 1535 N N . GLN A 1 192 ? -31.061 9.903 19.267 1.00 88.31 192 GLN A N 1
ATOM 1536 C CA . GLN A 1 192 ? -31.647 10.172 17.958 1.00 88.31 192 GLN A CA 1
ATOM 1537 C C . GLN A 1 192 ? -33.112 10.648 18.052 1.00 88.31 192 GLN A C 1
ATOM 1539 O O . GLN A 1 192 ? -33.353 11.803 17.703 1.00 88.31 192 GLN A O 1
ATOM 1544 N N . PRO A 1 193 ? -34.066 9.883 18.624 1.00 88.06 193 PRO A N 1
ATOM 1545 C CA . PRO A 1 193 ? -35.467 10.307 18.687 1.00 88.06 193 PRO A CA 1
ATOM 1546 C C . PRO A 1 193 ? -35.676 11.583 19.513 1.00 88.06 193 PRO A C 1
ATOM 1548 O O . PRO A 1 193 ? -36.512 12.409 19.158 1.00 88.06 193 PRO A O 1
ATOM 1551 N N . VAL A 1 194 ? -34.887 11.812 20.572 1.00 89.38 194 VAL A N 1
ATOM 1552 C CA . VAL A 1 194 ? -34.949 13.063 21.353 1.00 89.38 194 VAL A CA 1
ATOM 1553 C C . VAL A 1 194 ? -34.452 14.263 20.541 1.00 89.38 194 VAL A C 1
ATOM 1555 O O . VAL A 1 194 ? -35.001 15.361 20.658 1.00 89.38 194 VAL A O 1
ATOM 1558 N N . THR A 1 195 ? -33.422 14.078 19.710 1.00 92.38 195 THR A N 1
ATOM 1559 C CA . THR A 1 195 ? -32.917 15.144 18.830 1.00 92.38 195 THR A CA 1
ATOM 1560 C C . THR A 1 195 ? -33.941 15.482 17.751 1.00 92.38 195 THR A C 1
ATOM 1562 O O . THR A 1 195 ? -34.234 16.661 17.547 1.00 92.38 195 THR A O 1
ATOM 1565 N N . ASP A 1 196 ? -34.5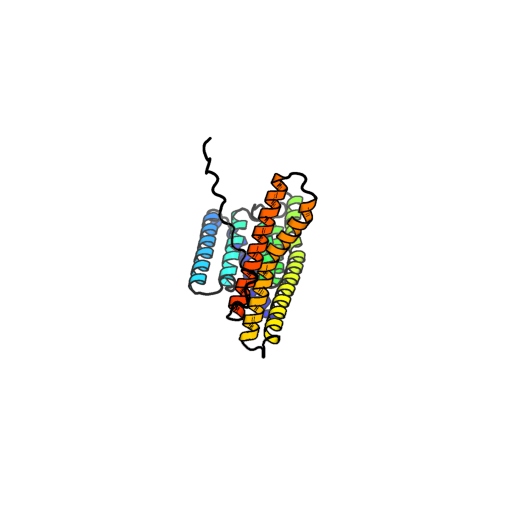32 14.463 17.132 1.00 89.94 196 ASP A N 1
ATOM 1566 C CA . ASP A 1 196 ? -35.538 14.623 16.079 1.00 89.94 196 ASP A CA 1
ATOM 1567 C C . ASP A 1 196 ? -36.814 15.277 16.633 1.00 89.94 196 ASP A C 1
ATOM 1569 O O . ASP A 1 196 ? -37.351 16.218 16.044 1.00 89.94 196 ASP A O 1
ATOM 1573 N N . LEU A 1 197 ? -37.244 14.877 17.836 1.00 92.06 197 LEU A N 1
ATOM 1574 C CA . LEU A 1 197 ? -38.354 15.503 18.557 1.00 92.06 197 LEU A CA 1
ATOM 1575 C C . LEU A 1 197 ? -38.075 16.980 18.853 1.00 92.06 197 LEU A C 1
ATOM 1577 O O . LEU A 1 197 ? -38.932 17.830 18.613 1.00 92.06 197 LEU A O 1
ATOM 1581 N N . LYS A 1 198 ? -36.872 17.310 19.339 1.00 92.00 198 LYS A N 1
ATOM 1582 C CA . LYS A 1 198 ? -36.476 18.701 19.594 1.00 92.00 198 LYS A CA 1
ATOM 1583 C C . LYS A 1 198 ? -36.552 19.540 18.318 1.00 92.00 198 LYS A C 1
ATOM 1585 O O . LYS A 1 198 ? -37.051 20.660 18.374 1.00 92.00 198 LYS A O 1
ATOM 1590 N N . GLN A 1 199 ? -36.059 19.022 17.194 1.00 90.62 199 GLN A N 1
ATOM 1591 C CA . GLN A 1 199 ? -36.092 19.728 15.912 1.00 90.62 199 GLN A CA 1
ATOM 1592 C C . GLN A 1 199 ? -37.528 19.944 15.423 1.00 90.62 199 GLN A C 1
ATOM 1594 O O . GLN A 1 199 ? -37.894 21.071 15.095 1.00 90.62 199 GLN A O 1
ATOM 1599 N N . LEU A 1 200 ? -38.367 18.905 15.447 1.00 88.62 200 LEU A N 1
ATOM 1600 C CA . LEU A 1 200 ? -39.767 18.998 15.021 1.00 88.62 200 LEU A CA 1
ATOM 1601 C C . LEU A 1 200 ? -40.568 19.977 15.884 1.00 88.62 200 LEU A C 1
ATOM 1603 O O . LEU A 1 200 ? -41.257 20.843 15.350 1.00 88.62 200 LEU A O 1
ATOM 1607 N N . VAL A 1 201 ? -40.437 19.897 17.211 1.00 90.12 201 VAL A N 1
ATOM 1608 C CA . VAL A 1 201 ? -41.128 20.805 18.142 1.00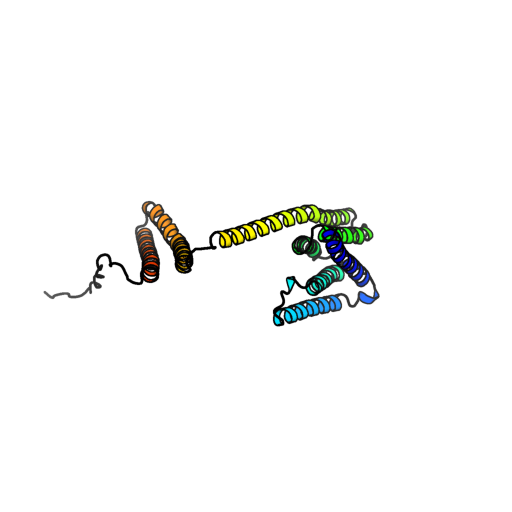 90.12 201 VAL A CA 1
ATOM 1609 C C . VAL A 1 201 ? -40.642 22.247 17.985 1.00 90.12 201 VAL A C 1
ATOM 1611 O O . VAL A 1 201 ? -41.448 23.169 18.087 1.00 90.12 201 VAL A O 1
ATOM 1614 N N . TYR A 1 202 ? -39.354 22.460 17.704 1.00 91.56 202 TYR A N 1
ATOM 1615 C CA . TYR A 1 202 ? -38.807 23.800 17.484 1.00 91.56 202 TYR A CA 1
ATOM 1616 C C . TYR A 1 202 ? -39.354 24.457 16.211 1.00 91.56 202 TYR A C 1
ATOM 1618 O O . TYR A 1 202 ? -39.619 25.654 16.218 1.00 91.56 202 TYR A O 1
ATOM 1626 N N . HIS A 1 203 ? -39.568 23.680 15.147 1.00 87.81 203 HIS A N 1
ATOM 1627 C CA . HIS A 1 203 ? -40.084 24.184 13.870 1.00 87.81 203 HIS A CA 1
ATOM 1628 C C . HIS A 1 203 ? -41.615 24.203 13.774 1.00 87.81 203 HIS A C 1
ATOM 1630 O O . HIS A 1 203 ? -42.163 24.826 12.869 1.00 87.81 203 HIS A O 1
ATOM 1636 N N . LEU A 1 204 ? -42.325 23.561 14.706 1.00 86.81 204 LEU A N 1
ATOM 1637 C CA . LEU A 1 204 ? -43.790 23.510 14.742 1.00 86.81 204 LEU A CA 1
ATOM 1638 C C . LEU A 1 204 ? -44.493 24.887 14.690 1.00 86.81 204 LEU A C 1
ATOM 1640 O O . LEU A 1 204 ? -45.510 24.989 14.001 1.00 86.81 204 LEU A O 1
ATOM 1644 N N . PRO A 1 205 ? -44.007 25.938 15.386 1.00 86.88 205 PRO A N 1
ATOM 1645 C CA . PRO A 1 205 ? -44.606 27.275 15.337 1.00 86.88 205 PRO A CA 1
ATOM 1646 C C . PRO A 1 205 ? -44.502 27.959 13.966 1.00 86.88 205 PRO A C 1
ATOM 1648 O O . PRO A 1 205 ? -45.343 28.799 13.647 1.00 86.88 205 PRO A O 1
ATOM 1651 N N . ASP A 1 206 ? -43.503 27.594 13.157 1.00 87.56 206 ASP A N 1
ATOM 1652 C CA . ASP A 1 206 ? -43.220 28.225 11.860 1.00 87.56 206 ASP A CA 1
ATOM 1653 C C . ASP A 1 206 ? -44.050 27.628 10.710 1.00 87.56 206 ASP A C 1
ATOM 1655 O O . ASP A 1 206 ? -44.122 28.194 9.614 1.00 87.56 206 ASP A O 1
ATOM 1659 N N . VAL A 1 207 ? -44.718 26.494 10.948 1.00 86.75 207 VAL A N 1
ATOM 1660 C CA . VAL A 1 207 ? -45.554 25.823 9.950 1.00 86.75 207 VAL A CA 1
ATOM 1661 C C . VAL A 1 207 ? -46.911 26.518 9.852 1.00 86.75 207 VAL A C 1
ATOM 1663 O O . VAL A 1 207 ? -47.768 26.402 10.731 1.00 86.75 207 VAL A O 1
ATOM 1666 N N . ARG A 1 208 ? -47.105 27.252 8.752 1.00 85.69 208 ARG A N 1
ATOM 1667 C CA . ARG A 1 208 ? -48.345 27.994 8.468 1.00 85.69 208 ARG A CA 1
ATOM 1668 C C . ARG A 1 208 ? -49.474 27.105 7.958 1.00 85.69 208 ARG A C 1
ATOM 1670 O O . ARG A 1 208 ? -50.636 27.409 8.220 1.00 85.69 208 ARG A O 1
ATOM 1677 N N . ASP A 1 209 ? -49.137 26.041 7.232 1.00 90.50 209 ASP A N 1
ATOM 1678 C CA . ASP A 1 209 ? -50.130 25.117 6.700 1.00 90.50 209 ASP A CA 1
ATOM 1679 C C . ASP A 1 209 ? -50.665 24.179 7.790 1.00 90.50 209 ASP A C 1
ATOM 1681 O O . ASP A 1 209 ? -49.925 23.631 8.610 1.00 90.50 209 ASP A O 1
ATOM 1685 N N . LYS A 1 210 ? -51.987 24.006 7.815 1.00 85.50 210 LYS A N 1
ATOM 1686 C CA . LYS A 1 210 ? -52.658 23.220 8.850 1.00 85.50 210 LYS A CA 1
ATOM 1687 C C . LYS A 1 210 ? -52.383 21.727 8.675 1.00 85.50 210 LYS A C 1
ATOM 1689 O O . LYS A 1 210 ? -52.203 21.044 9.682 1.00 85.50 210 LYS A O 1
ATOM 1694 N N . THR A 1 211 ? -52.324 21.246 7.435 1.00 87.62 211 THR A N 1
ATOM 1695 C CA . THR A 1 211 ? -52.108 19.830 7.117 1.00 87.62 211 THR A CA 1
ATOM 1696 C C . THR A 1 211 ? -50.674 19.409 7.431 1.00 87.62 211 THR A C 1
ATOM 1698 O O . THR A 1 211 ? -50.466 18.400 8.106 1.00 87.62 211 THR A O 1
ATOM 1701 N N . ASP A 1 212 ? -49.682 20.223 7.065 1.00 85.12 212 ASP A N 1
ATOM 1702 C CA . ASP A 1 212 ? -48.279 19.972 7.428 1.00 85.12 212 ASP A CA 1
ATOM 1703 C C . ASP A 1 212 ? -48.043 20.021 8.945 1.00 85.12 212 ASP A C 1
ATOM 1705 O O . ASP A 1 212 ? -47.285 19.222 9.501 1.00 85.12 212 ASP A O 1
ATOM 1709 N N . ARG A 1 213 ? -48.744 20.914 9.651 1.00 87.38 213 ARG A N 1
ATOM 1710 C CA . ARG A 1 213 ? -48.667 21.001 11.114 1.00 87.38 213 ARG A CA 1
ATOM 1711 C C . ARG A 1 213 ? -49.271 19.776 11.801 1.00 87.38 213 ARG A C 1
ATOM 1713 O O . ARG A 1 213 ? -48.718 19.314 12.797 1.00 87.38 213 ARG A O 1
ATOM 1720 N N . GLU A 1 214 ? -50.382 19.244 11.291 1.00 89.38 214 GLU A N 1
ATOM 1721 C CA . GLU A 1 214 ? -50.975 17.990 11.783 1.00 89.38 214 GLU A CA 1
ATOM 1722 C C . GLU A 1 214 ? -50.024 16.805 11.568 1.00 89.38 214 GLU A C 1
ATOM 1724 O O . GLU A 1 214 ? -49.808 16.017 12.490 1.00 89.38 214 GLU A O 1
ATOM 1729 N N . LYS A 1 215 ? -49.356 16.744 10.412 1.00 89.50 215 LYS A N 1
ATOM 1730 C CA . LYS A 1 215 ? -48.341 15.725 10.115 1.00 89.50 215 LYS A CA 1
ATOM 1731 C C . LYS A 1 215 ? -47.134 15.802 11.054 1.00 89.50 215 LYS A C 1
ATOM 1733 O O . LYS A 1 215 ? -46.687 14.774 11.561 1.00 89.50 215 LYS A O 1
ATOM 1738 N N . HIS A 1 216 ? -46.614 16.999 11.331 1.00 87.69 216 HIS A N 1
ATOM 1739 C CA . HIS A 1 216 ? -45.526 17.158 12.302 1.00 87.69 216 HIS A CA 1
ATOM 1740 C C . HIS A 1 216 ? -45.964 16.781 13.725 1.00 87.69 216 HIS A C 1
ATOM 1742 O O . HIS A 1 216 ? -45.184 16.181 14.460 1.00 87.69 216 HIS A O 1
ATOM 1748 N N . TRP A 1 217 ? -47.213 17.059 14.113 1.00 88.81 217 TRP A N 1
ATOM 1749 C CA . TRP A 1 217 ? -47.761 16.601 15.395 1.00 88.81 217 TRP A CA 1
ATOM 1750 C C . TRP A 1 217 ? -47.851 15.077 15.493 1.00 88.81 217 TRP A C 1
ATOM 1752 O O . TRP A 1 217 ? -47.538 14.510 16.542 1.00 88.81 217 TRP A O 1
ATOM 1762 N N . GLU A 1 218 ? -48.243 14.406 14.413 1.00 91.25 218 GLU A N 1
ATOM 1763 C CA . GLU A 1 218 ? -48.278 12.945 14.353 1.00 91.25 218 GLU A CA 1
ATOM 1764 C C . GLU A 1 218 ? -46.869 12.342 14.460 1.00 91.25 218 GLU A C 1
ATOM 1766 O O . GLU A 1 218 ? -46.652 11.397 15.220 1.00 91.25 218 GLU A O 1
ATOM 1771 N N . GLN A 1 219 ? -45.878 12.951 13.801 1.00 88.38 219 GLN A N 1
ATOM 1772 C CA . GLN A 1 219 ? -44.469 12.563 13.924 1.00 88.38 219 GLN A CA 1
ATOM 1773 C C . GLN A 1 219 ? -43.927 12.773 15.343 1.00 88.38 219 GLN A C 1
ATOM 1775 O O . GLN A 1 219 ? -43.270 11.885 15.885 1.00 88.38 219 GLN A O 1
ATOM 1780 N N . VAL A 1 220 ? -44.246 13.903 15.984 1.00 91.25 220 VAL A N 1
ATOM 1781 C CA . VAL A 1 220 ? -43.888 14.165 17.389 1.00 91.25 220 VAL A CA 1
ATOM 1782 C C . VAL A 1 220 ? -44.509 13.116 18.311 1.00 91.25 220 VAL A C 1
ATOM 1784 O O . VAL A 1 220 ? -43.817 12.596 19.190 1.00 91.25 220 VAL A O 1
ATOM 1787 N N . ARG A 1 221 ? -45.781 12.750 18.101 1.00 92.00 221 ARG A N 1
ATOM 1788 C CA . ARG A 1 221 ? -46.439 11.680 18.867 1.00 92.00 221 ARG A CA 1
ATOM 1789 C C . ARG A 1 221 ? -45.714 10.348 18.680 1.00 92.00 221 ARG A C 1
ATOM 1791 O O . ARG A 1 221 ? -45.370 9.719 19.677 1.00 92.00 221 ARG A O 1
ATOM 1798 N N . SER A 1 222 ? -45.419 9.963 17.440 1.00 92.81 222 SER A N 1
ATOM 1799 C CA . SER A 1 222 ? -44.709 8.716 17.128 1.00 92.81 222 SER A CA 1
ATOM 1800 C C . SER A 1 222 ? -43.328 8.650 17.792 1.00 92.81 222 SER A C 1
ATOM 1802 O O . SER A 1 222 ? -43.004 7.655 18.437 1.00 92.81 222 SER A O 1
ATOM 1804 N N . LEU A 1 223 ? -42.524 9.715 17.696 1.00 89.69 223 LEU A N 1
ATOM 1805 C CA . LEU A 1 223 ? -41.190 9.778 18.314 1.00 89.69 223 LEU A CA 1
ATOM 1806 C C . LEU A 1 223 ? -41.255 9.772 19.846 1.00 89.69 223 LEU A C 1
ATOM 1808 O O . LEU A 1 223 ? -40.393 9.192 20.510 1.00 89.69 223 LEU A O 1
ATOM 1812 N N . THR A 1 224 ? -42.293 10.384 20.422 1.00 91.12 224 THR A N 1
ATOM 1813 C CA . THR A 1 224 ? -42.545 10.338 21.869 1.00 91.12 224 THR A CA 1
ATOM 1814 C C . THR A 1 224 ? -42.886 8.916 22.314 1.00 91.12 224 THR A C 1
ATOM 1816 O O . THR A 1 224 ? -42.337 8.433 23.304 1.00 91.12 224 THR A O 1
ATOM 1819 N N . GLU A 1 225 ? -43.748 8.214 21.575 1.00 91.88 225 GLU A N 1
ATOM 1820 C CA . GLU A 1 225 ? -44.103 6.819 21.857 1.00 91.88 225 GLU A CA 1
ATOM 1821 C C . GLU A 1 225 ? -42.898 5.880 21.733 1.00 91.88 225 GLU A C 1
ATOM 1823 O O . GLU A 1 225 ? -42.720 4.989 22.565 1.00 91.88 225 GLU A O 1
ATOM 1828 N N . GLU A 1 226 ? -42.038 6.098 20.739 1.00 88.25 226 GLU A N 1
ATOM 1829 C CA . GLU A 1 226 ? -40.788 5.357 20.569 1.00 88.25 226 GLU A CA 1
ATOM 1830 C C . GLU A 1 226 ? -39.809 5.609 21.724 1.00 88.25 226 GLU A C 1
ATOM 1832 O O . GLU A 1 226 ? -39.292 4.662 22.317 1.00 88.25 226 GLU A O 1
ATOM 1837 N N . THR A 1 227 ? -39.632 6.870 22.124 1.00 89.62 227 THR A N 1
ATOM 1838 C CA . THR A 1 227 ? -38.806 7.267 23.277 1.00 89.62 227 THR A CA 1
ATOM 1839 C C . THR A 1 227 ? -39.294 6.593 24.563 1.00 89.62 227 THR A C 1
ATOM 1841 O O . THR A 1 227 ? -38.509 5.985 25.292 1.00 89.62 227 THR A O 1
ATOM 1844 N N . ILE A 1 228 ? -40.607 6.624 24.819 1.00 89.19 228 ILE A N 1
ATOM 1845 C CA . ILE A 1 228 ? -41.231 5.954 25.970 1.00 89.19 228 ILE A CA 1
ATOM 1846 C C . ILE A 1 228 ? -41.035 4.436 25.890 1.00 89.19 228 ILE A C 1
ATOM 1848 O O . ILE A 1 228 ? -40.756 3.794 26.901 1.00 89.19 228 ILE A O 1
ATOM 1852 N N . ARG A 1 229 ? -41.140 3.838 24.698 1.00 90.31 229 ARG A N 1
ATOM 1853 C CA . ARG A 1 229 ? -40.912 2.401 24.500 1.00 90.31 229 ARG A CA 1
ATOM 1854 C C . ARG A 1 229 ? -39.475 2.003 24.838 1.00 90.31 229 ARG A C 1
ATOM 1856 O O . ARG A 1 229 ? -39.290 0.978 25.491 1.00 90.31 229 ARG A O 1
ATOM 1863 N N . ILE A 1 230 ? -38.484 2.801 24.438 1.00 86.94 230 ILE A N 1
ATOM 1864 C CA . ILE A 1 230 ? -37.065 2.572 24.761 1.00 86.94 230 ILE A CA 1
ATOM 1865 C C . ILE A 1 230 ? -36.843 2.656 26.279 1.00 86.94 230 ILE A C 1
ATOM 1867 O O . ILE A 1 230 ? -36.227 1.756 26.854 1.00 86.94 230 ILE A O 1
ATOM 1871 N N . ILE A 1 231 ? -37.409 3.670 26.945 1.00 87.62 231 ILE A N 1
ATOM 1872 C CA . ILE A 1 231 ? -37.322 3.840 28.408 1.00 87.62 231 ILE A CA 1
ATOM 1873 C C . ILE A 1 231 ? -37.978 2.662 29.144 1.00 87.62 231 ILE A C 1
ATOM 1875 O O . ILE A 1 231 ? -37.353 2.053 30.010 1.00 87.62 231 ILE A O 1
ATOM 1879 N N . ASN A 1 232 ? -39.194 2.274 28.756 1.00 84.81 232 ASN A N 1
ATOM 1880 C CA . ASN A 1 232 ? -39.907 1.143 29.362 1.00 84.81 232 ASN A CA 1
ATOM 1881 C C . ASN A 1 232 ? -39.189 -0.194 29.118 1.00 84.81 232 ASN A C 1
ATOM 1883 O O . ASN A 1 232 ? -39.214 -1.091 29.964 1.00 84.81 232 ASN A O 1
ATOM 1887 N N . GLY A 1 233 ? -38.562 -0.350 27.947 1.00 84.31 233 GLY A N 1
ATOM 1888 C CA . GLY A 1 233 ? -37.743 -1.510 27.608 1.00 84.31 233 GLY A CA 1
ATOM 1889 C C . GLY A 1 233 ? -36.520 -1.622 28.513 1.00 84.31 233 GLY A C 1
ATOM 1890 O O . GLY A 1 233 ? -36.242 -2.706 29.029 1.00 84.31 233 GLY A O 1
ATOM 1891 N N . PHE A 1 234 ? -35.840 -0.502 28.762 1.00 84.88 234 PHE A N 1
ATOM 1892 C CA . PHE A 1 234 ? -34.742 -0.429 29.721 1.00 84.88 234 PHE A CA 1
ATOM 1893 C C . PHE A 1 234 ? -35.203 -0.741 31.144 1.00 84.88 234 PHE A C 1
ATOM 1895 O O . PHE A 1 234 ? -34.612 -1.599 31.794 1.00 84.88 234 PHE A O 1
ATOM 1902 N N . GLU A 1 235 ? -36.285 -0.113 31.605 1.00 77.81 235 GLU A N 1
ATOM 1903 C CA . GLU A 1 235 ? -36.814 -0.305 32.957 1.00 77.81 235 GLU A CA 1
ATOM 1904 C C . GLU A 1 235 ? -37.133 -1.781 33.221 1.00 77.81 235 GLU A C 1
ATOM 1906 O O . GLU A 1 235 ? -36.623 -2.372 34.172 1.00 77.81 235 GLU A O 1
ATOM 1911 N N . LYS A 1 236 ? -37.865 -2.430 32.305 1.00 80.31 236 LYS A N 1
ATOM 1912 C CA . LYS A 1 236 ? -38.197 -3.860 32.401 1.00 80.31 236 LYS A CA 1
ATOM 1913 C C . LYS A 1 236 ? -36.952 -4.747 32.492 1.00 80.31 236 LYS A C 1
ATOM 1915 O O . LYS A 1 236 ? -36.974 -5.762 33.186 1.00 80.31 236 LYS A O 1
ATOM 1920 N N . GLN A 1 237 ? -35.885 -4.384 31.785 1.00 72.62 237 GLN A N 1
ATOM 1921 C CA . GLN A 1 237 ? -34.627 -5.126 31.789 1.00 72.62 237 GLN A CA 1
ATOM 19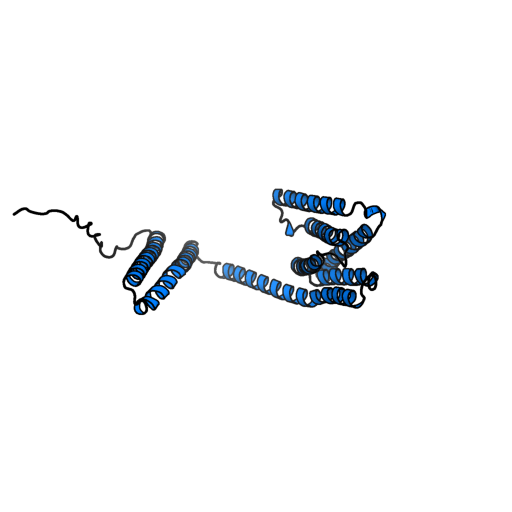22 C C . GLN A 1 237 ? -33.732 -4.829 32.999 1.00 72.62 237 GLN A C 1
ATOM 1924 O O . GLN A 1 237 ? -32.904 -5.674 33.331 1.00 72.62 237 GLN A O 1
ATOM 1929 N N . ALA A 1 238 ? -33.856 -3.652 33.613 1.00 70.25 238 ALA A N 1
ATOM 1930 C CA . ALA A 1 238 ? -33.008 -3.204 34.715 1.00 70.25 238 ALA A CA 1
ATOM 1931 C C . ALA A 1 238 ? -33.568 -3.595 36.092 1.00 70.25 238 ALA A C 1
ATOM 1933 O O . ALA A 1 238 ? -32.806 -3.981 36.972 1.00 70.25 238 ALA A O 1
ATOM 1934 N N . THR A 1 239 ? -34.887 -3.532 36.289 1.00 66.19 239 THR A N 1
ATOM 1935 C CA . THR A 1 239 ? -35.528 -3.752 37.603 1.00 66.19 239 THR A CA 1
ATOM 1936 C C . THR A 1 239 ? -36.286 -5.078 37.699 1.00 66.19 239 THR A C 1
ATOM 1938 O O . THR A 1 239 ? -36.736 -5.458 38.780 1.00 66.19 239 THR A O 1
ATOM 1941 N N . GLY A 1 240 ? -36.490 -5.780 36.577 1.00 57.53 240 GLY A N 1
ATOM 1942 C CA . GLY A 1 240 ? -37.296 -7.005 36.516 1.00 57.53 240 GLY A CA 1
ATOM 1943 C C . GLY A 1 240 ? -38.792 -6.805 36.818 1.00 57.53 240 GLY A C 1
ATOM 1944 O O . GLY A 1 240 ? -39.541 -7.782 36.847 1.00 57.53 240 GLY A O 1
ATOM 1945 N N . ARG A 1 241 ? -39.253 -5.563 37.031 1.00 48.62 241 ARG A N 1
ATOM 1946 C CA . ARG A 1 241 ? -40.658 -5.183 37.264 1.00 48.62 241 ARG A CA 1
ATOM 1947 C C . ARG A 1 241 ? -40.942 -3.826 36.618 1.00 48.62 241 ARG A C 1
ATOM 1949 O O . ARG A 1 241 ? -40.196 -2.886 36.841 1.00 48.62 241 ARG A O 1
ATOM 1956 N N . GLN A 1 242 ? -42.047 -3.702 35.878 1.00 48.88 242 GLN A N 1
ATOM 1957 C CA . GLN A 1 242 ? -42.567 -2.382 35.495 1.00 48.88 242 GLN A CA 1
ATOM 1958 C C . GLN A 1 242 ? -43.042 -1.669 36.765 1.00 48.88 242 GLN A C 1
ATOM 1960 O O . GLN A 1 242 ? -44.023 -2.100 37.380 1.00 48.88 242 GLN A O 1
ATOM 1965 N N . LEU A 1 243 ? -42.349 -0.617 37.189 1.00 48.94 243 LEU A N 1
ATOM 1966 C CA . LEU A 1 243 ? -42.776 0.203 38.311 1.00 48.94 243 LEU A CA 1
ATOM 1967 C C . LEU A 1 243 ? -43.813 1.202 37.791 1.00 48.94 243 LEU A C 1
ATOM 1969 O O . LEU A 1 243 ? -43.509 2.333 37.455 1.00 48.94 243 LEU A O 1
ATOM 1973 N N . MET A 1 244 ? -45.067 0.746 37.777 1.00 45.53 244 MET A N 1
ATOM 1974 C CA . MET A 1 244 ? -46.281 1.566 37.700 1.00 45.53 244 MET A CA 1
ATOM 1975 C C . MET A 1 244 ? -46.443 2.410 36.422 1.00 45.53 244 MET A C 1
ATOM 1977 O O . MET A 1 244 ? -45.955 3.523 36.267 1.00 45.53 244 MET A O 1
ATOM 1981 N N . SER A 1 245 ? -47.305 1.889 35.555 1.00 47.16 245 SER A N 1
ATOM 1982 C CA . SER A 1 245 ? -48.113 2.628 34.588 1.00 47.16 245 SER A CA 1
ATOM 1983 C C . SER A 1 245 ? -48.669 3.954 35.138 1.00 47.16 245 SER A C 1
ATOM 1985 O O . SER A 1 245 ? -49.511 3.946 36.039 1.00 47.16 245 SER A O 1
ATOM 1987 N N . GLY A 1 246 ? -48.288 5.074 34.513 1.00 41.06 246 GLY A N 1
ATOM 1988 C CA . GLY A 1 246 ? -49.148 6.261 34.423 1.00 41.06 246 GLY A CA 1
ATOM 1989 C C . GLY A 1 246 ? -50.488 5.904 33.755 1.00 41.06 246 GLY A C 1
ATOM 1990 O O . GLY A 1 246 ? -50.579 4.868 33.089 1.00 41.06 246 GLY A O 1
ATOM 1991 N N . PRO A 1 247 ? -51.554 6.691 33.986 1.00 41.31 247 PRO A N 1
ATOM 1992 C CA . PRO A 1 247 ? -52.937 6.235 33.882 1.00 41.31 247 PRO A CA 1
ATOM 1993 C C . PRO A 1 247 ? -53.231 5.655 32.500 1.00 41.31 247 PRO A C 1
ATOM 1995 O O . PRO A 1 247 ? -52.875 6.257 31.490 1.00 41.31 247 PRO A O 1
ATOM 1998 N N . LYS A 1 248 ? -53.905 4.495 32.471 1.00 45.56 248 LYS A N 1
ATOM 1999 C CA . LYS A 1 248 ? -54.470 3.898 31.255 1.00 45.56 248 LYS A CA 1
ATOM 2000 C C . LYS A 1 248 ? -55.234 4.977 30.486 1.00 45.56 248 LYS A C 1
ATOM 2002 O O . LYS A 1 248 ? -56.381 5.275 30.816 1.00 45.56 248 LYS A O 1
ATOM 2007 N N . THR A 1 249 ? -54.632 5.535 29.444 1.00 43.31 249 THR A N 1
ATOM 2008 C CA . THR A 1 249 ? -55.380 6.197 28.386 1.00 43.31 249 THR A CA 1
ATOM 2009 C C . THR A 1 249 ? -56.123 5.090 27.660 1.00 43.31 249 THR A C 1
ATOM 2011 O O . THR A 1 249 ? -55.588 4.395 26.799 1.00 43.31 249 THR A O 1
ATOM 2014 N N . ALA A 1 250 ? -57.362 4.859 28.090 1.00 40.44 250 ALA A N 1
ATOM 2015 C CA . ALA A 1 250 ? -58.330 4.142 27.289 1.00 40.44 250 ALA A CA 1
ATOM 2016 C C . ALA A 1 250 ? -58.344 4.810 25.911 1.00 40.44 250 ALA A C 1
ATOM 2018 O O . ALA A 1 250 ? -58.649 5.996 25.795 1.00 40.44 250 ALA A O 1
ATOM 2019 N N . VAL A 1 251 ? -57.947 4.061 24.885 1.00 49.22 251 VAL A N 1
ATOM 2020 C CA . VAL A 1 251 ? -58.159 4.442 23.492 1.00 49.22 251 VAL A CA 1
ATOM 2021 C C . VAL A 1 251 ? -59.670 4.644 23.340 1.00 49.22 251 VAL A C 1
ATOM 2023 O O . VAL A 1 251 ? -60.408 3.675 23.539 1.00 49.22 251 VAL A O 1
ATOM 2026 N N . PRO A 1 252 ? -60.178 5.861 23.066 1.00 39.81 252 PRO A N 1
ATOM 2027 C CA . PRO A 1 252 ? -61.589 6.008 22.768 1.00 39.81 252 PRO A CA 1
ATOM 2028 C C . PRO A 1 252 ? -61.857 5.256 21.464 1.00 39.81 252 PRO A C 1
ATOM 2030 O O . PRO A 1 252 ? -61.167 5.458 20.463 1.00 39.81 252 PRO A O 1
ATOM 2033 N N . ALA A 1 253 ? -62.822 4.338 21.518 1.00 43.28 253 ALA A N 1
ATOM 2034 C CA . ALA A 1 253 ? -63.260 3.551 20.378 1.00 43.28 253 ALA A CA 1
ATOM 2035 C C . ALA A 1 253 ? -63.620 4.462 19.185 1.00 43.28 253 ALA A C 1
ATOM 2037 O O . ALA A 1 253 ? -64.052 5.604 19.395 1.00 43.28 253 ALA A O 1
ATOM 2038 N N . PRO A 1 254 ? -63.476 3.979 17.937 1.00 39.97 254 PRO A N 1
ATOM 2039 C CA . PRO A 1 254 ? -63.877 4.743 16.768 1.00 39.97 254 PRO A CA 1
ATOM 2040 C C . PRO A 1 254 ? -65.367 5.060 16.889 1.00 39.97 254 PRO A C 1
ATOM 2042 O O . PRO A 1 254 ? -66.179 4.152 17.069 1.00 39.97 254 PRO A O 1
ATOM 2045 N N . ARG A 1 255 ? -65.734 6.343 16.803 1.00 41.16 255 ARG A N 1
ATOM 2046 C CA . ARG A 1 255 ? -67.133 6.740 16.629 1.00 41.16 255 ARG A CA 1
ATOM 2047 C C . ARG A 1 255 ? -67.632 6.104 15.335 1.00 41.16 255 ARG A C 1
ATOM 2049 O O . ARG A 1 255 ? -67.257 6.542 14.250 1.00 41.16 255 ARG A O 1
ATOM 2056 N N . THR A 1 256 ? -68.462 5.077 15.457 1.00 41.62 256 THR A N 1
ATOM 2057 C CA . THR A 1 256 ? -69.302 4.595 14.367 1.00 41.62 256 THR A CA 1
ATOM 2058 C C . THR A 1 256 ? -70.256 5.724 14.002 1.00 41.62 256 THR A C 1
ATOM 2060 O O . THR A 1 256 ? -71.127 6.103 14.783 1.00 41.62 256 THR A O 1
ATOM 2063 N N . ALA A 1 257 ? -70.031 6.320 12.837 1.00 49.56 257 ALA A N 1
ATOM 2064 C CA . ALA A 1 257 ? -71.020 7.149 12.179 1.00 49.56 257 ALA A CA 1
ATOM 2065 C C . ALA A 1 257 ? -72.125 6.232 11.641 1.00 49.56 257 ALA A C 1
ATOM 2067 O O . ALA A 1 257 ? -71.824 5.297 10.902 1.00 49.56 257 ALA A O 1
ATOM 2068 N N . GLY A 1 258 ? -73.376 6.518 11.999 1.00 49.78 258 GLY A N 1
ATOM 2069 C CA . GLY A 1 258 ? -74.546 5.940 11.344 1.00 49.78 258 GLY A CA 1
ATOM 2070 C C . GLY A 1 258 ? -75.556 5.329 12.304 1.00 49.78 258 GLY A C 1
ATOM 2071 O O . GLY A 1 258 ? -75.585 4.120 12.460 1.00 49.78 258 GLY A O 1
ATOM 2072 N N . GLU A 1 259 ? -76.420 6.166 12.872 1.00 41.19 259 GLU A N 1
ATOM 2073 C CA . GLU A 1 259 ? -77.792 5.767 13.194 1.00 41.19 259 GLU A CA 1
ATOM 2074 C C . GLU A 1 259 ? -78.663 7.012 12.977 1.00 41.19 259 GLU A C 1
ATOM 2076 O O . GLU A 1 259 ? -78.703 7.936 13.789 1.00 41.19 259 GLU A O 1
ATOM 2081 N N . SER A 1 260 ? -79.223 7.102 11.775 1.00 48.41 260 SER A N 1
ATOM 2082 C CA . SER A 1 260 ? -80.265 8.050 11.401 1.00 48.41 260 SER A CA 1
ATOM 2083 C C . SER A 1 260 ? -81.600 7.514 11.907 1.00 48.41 260 SER A C 1
ATOM 2085 O O . SER A 1 260 ? -82.032 6.460 11.441 1.00 48.41 260 SER A O 1
ATOM 2087 N N . ASP A 1 261 ? -82.240 8.241 12.817 1.00 37.88 261 ASP A N 1
ATOM 2088 C CA . ASP A 1 261 ? -83.620 7.975 13.229 1.00 37.88 261 ASP A CA 1
ATOM 2089 C C . ASP A 1 261 ? -84.599 8.672 12.257 1.00 37.88 261 ASP A C 1
ATOM 2091 O O . ASP A 1 261 ? -84.279 9.759 11.756 1.00 37.88 261 ASP A O 1
ATOM 2095 N N . PRO A 1 262 ? -85.765 8.076 11.949 1.00 56.69 262 PRO A N 1
ATOM 2096 C CA . PRO A 1 262 ? -86.705 8.601 10.973 1.00 56.69 262 PRO A CA 1
ATOM 2097 C C . PRO A 1 262 ? -87.801 9.435 11.645 1.00 56.69 262 PRO A C 1
ATOM 2099 O O . PRO A 1 262 ? -88.479 8.949 12.543 1.00 56.69 262 PRO A O 1
ATOM 2102 N N . THR A 1 263 ? -88.038 10.642 11.131 1.00 50.84 263 THR A N 1
ATOM 2103 C CA . THR A 1 263 ? -89.365 11.283 11.015 1.00 50.84 263 THR A CA 1
ATOM 2104 C C . THR A 1 263 ? -89.274 12.447 10.047 1.00 50.84 263 THR A C 1
ATOM 2106 O O . THR A 1 263 ? -88.299 13.220 10.172 1.00 50.84 263 THR A O 1
#

Sequence (263 aa):
MARQVKTLRTILPVVLLVLAVFLFTRNPITGTYRLQMLLTALIAWGVYGYLLGKKGKEVWANPTFVFLGEAAILLLVGATGWFFSPFFFVLYLYSFFLALMYTPAVSTAFVLTLVILFSFNIGEVDLTYDFLVVLSLLTVLPLSLYLRKKYLSLKQLEKEILILKEKQNPDLSTVEEVLANKVSEVCVNLRQPVTDLKQLVYHLPDVRDKTDREKHWEQVRSLTEETIRIINGFEKQATGRQLMSGPKTAVPAPRTAGESDPT